Protein AF-0000000076749126 (afdb_homodimer)

Sequence (254 aa):
MSKGLILLTSAVFFFYGLAFAIAPNSMLSHATGGYVTSASMLVDMRATYGGMSVGVALVLLLLSQKTSTHSTGLLAVIFVNGSMATGRIIGLVSDGEANSTMYFYLMLEVGVSLLALYLFKSEKTGGMSKGLILLTSAVFFFYGLAFAIAPNSMLSHATGGYVTSASMLVDMRATYGGMSVGVALVLLLLSQKTSTHSTGLLAVIFVNGSMATGRIIGLVSDGEANSTMYFYLMLEVGVSLLALYLFKSEKTGG

Nearest PDB structures (foldseek):
  2rld-assembly1_B  TM=5.957E-01  e=4.311E-01  Bacteroides thetaiotaomicron VPI-5482
  2rld-assembly1_A  TM=6.143E-01  e=7.250E-01  Bacteroides thetaiotaomicron VPI-5482
  2rld-assembly1_E  TM=5.762E-01  e=6.882E-01  Bacteroides thetaiotaomicron VPI-5482
  8a3k-assembly1_UNK  TM=5.135E-01  e=6.108E+00  synthetic construct
  2rld-assembly1_B  TM=5.957E-01  e=4.311E-01  Bacteroides thetaiotaomicron VPI-5482

Structure (mmCIF, N/CA/C/O backbone):
data_AF-0000000076749126-model_v1
#
loop_
_entity.id
_entity.type
_entity.pdbx_description
1 polymer 'DUF4345 domain-containing protein'
#
loop_
_atom_site.group_PDB
_atom_site.id
_atom_site.type_symbol
_atom_site.label_atom_id
_atom_site.label_alt_id
_atom_site.label_comp_id
_atom_site.label_asym_id
_atom_site.label_entity_id
_atom_site.label_seq_id
_atom_site.pdbx_PDB_ins_code
_atom_site.Cartn_x
_atom_site.Cartn_y
_atom_site.Cartn_z
_atom_site.occupancy
_atom_site.B_iso_or_equiv
_atom_site.auth_seq_id
_atom_site.auth_comp_id
_atom_site.auth_asym_id
_atom_site.auth_atom_id
_atom_site.pdbx_PDB_model_num
ATOM 1 N N . MET A 1 1 ? 14.258 20.234 0.066 1 90.88 1 MET A N 1
ATOM 2 C CA . MET A 1 1 ? 14.727 18.859 -0.065 1 90.88 1 MET A CA 1
ATOM 3 C C . MET A 1 1 ? 13.664 17.859 0.403 1 90.88 1 MET A C 1
ATOM 5 O O . MET A 1 1 ? 13.328 16.922 -0.313 1 90.88 1 MET A O 1
ATOM 9 N N . SER A 1 2 ? 12.984 18.234 1.36 1 94.5 2 SER A N 1
ATOM 10 C CA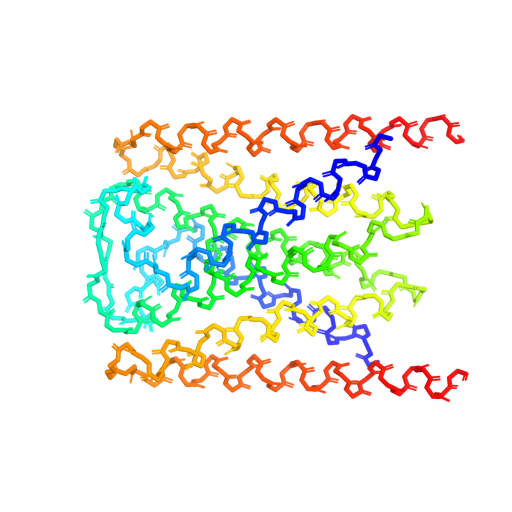 . SER A 1 2 ? 11.977 17.328 1.896 1 94.5 2 SER A CA 1
ATOM 11 C C . SER A 1 2 ? 10.82 17.141 0.916 1 94.5 2 SER A C 1
ATOM 13 O O . SER A 1 2 ? 10.438 16.016 0.605 1 94.5 2 SER A O 1
ATOM 15 N N . LYS A 1 3 ? 10.406 18.234 0.357 1 96.94 3 LYS A N 1
ATOM 16 C CA . LYS A 1 3 ? 9.328 18.156 -0.618 1 96.94 3 LYS A CA 1
ATOM 17 C C . LYS A 1 3 ? 9.734 17.297 -1.815 1 96.94 3 LYS A C 1
ATOM 19 O O . LYS A 1 3 ? 8.938 16.484 -2.307 1 96.94 3 LYS A O 1
ATOM 24 N N . GLY A 1 4 ? 10.906 17.453 -2.254 1 98.06 4 GLY A N 1
ATOM 25 C CA . GLY A 1 4 ? 11.406 16.734 -3.406 1 98.06 4 GLY A CA 1
ATOM 26 C C . GLY A 1 4 ? 11.406 15.227 -3.207 1 98.06 4 GLY A C 1
ATOM 27 O O . GLY A 1 4 ? 11 14.477 -4.094 1 98.06 4 GLY A O 1
ATOM 28 N N . LEU A 1 5 ? 11.828 14.734 -2.031 1 98.56 5 LEU A N 1
ATOM 29 C CA . LEU A 1 5 ? 11.875 13.297 -1.756 1 98.56 5 LEU A CA 1
ATOM 30 C C . LEU A 1 5 ? 10.469 12.719 -1.656 1 98.56 5 LEU A C 1
ATOM 32 O O . LEU A 1 5 ? 10.211 11.617 -2.145 1 98.56 5 LEU A O 1
ATOM 36 N N . ILE A 1 6 ? 9.555 13.453 -1.022 1 98.81 6 ILE A N 1
ATOM 37 C CA . ILE A 1 6 ? 8.18 12.984 -0.877 1 98.81 6 ILE A CA 1
ATOM 38 C C . ILE A 1 6 ? 7.531 12.852 -2.254 1 98.81 6 ILE A C 1
ATOM 40 O O . ILE A 1 6 ? 6.902 11.828 -2.551 1 98.81 6 ILE A O 1
ATOM 44 N N . LEU A 1 7 ? 7.754 13.836 -3.154 1 98.75 7 LEU A N 1
ATOM 45 C CA . LEU A 1 7 ? 7.18 13.828 -4.496 1 98.75 7 LEU A CA 1
ATOM 46 C C . LEU A 1 7 ? 7.793 12.719 -5.34 1 98.75 7 LEU A C 1
ATOM 48 O O . LEU A 1 7 ? 7.098 12.078 -6.133 1 98.75 7 LEU A O 1
ATOM 52 N N . LEU A 1 8 ? 9.07 12.57 -5.188 1 98.75 8 LEU A N 1
ATOM 53 C CA . LEU A 1 8 ? 9.734 11.516 -5.938 1 98.75 8 LEU A CA 1
ATOM 54 C C . LEU A 1 8 ? 9.211 10.141 -5.531 1 98.75 8 LEU A C 1
ATOM 56 O O . LEU A 1 8 ? 8.938 9.297 -6.387 1 98.75 8 LEU A O 1
ATOM 60 N N . THR A 1 9 ? 9.117 9.922 -4.246 1 98.88 9 THR A N 1
ATOM 61 C CA . THR A 1 9 ? 8.578 8.664 -3.75 1 98.88 9 THR A CA 1
ATOM 62 C C . THR A 1 9 ? 7.137 8.469 -4.207 1 98.88 9 THR A C 1
ATOM 64 O O . THR A 1 9 ? 6.742 7.367 -4.59 1 98.88 9 THR A O 1
ATOM 67 N N . SER A 1 10 ? 6.363 9.539 -4.137 1 98.94 10 SER A N 1
ATOM 68 C CA . SER A 1 10 ? 4.996 9.508 -4.645 1 98.94 10 SER A CA 1
ATOM 69 C C . SER A 1 10 ? 4.957 9.086 -6.109 1 98.94 10 SER A C 1
ATOM 71 O O . SER A 1 10 ? 4.148 8.234 -6.492 1 98.94 10 SER A O 1
ATOM 73 N N . ALA A 1 11 ? 5.812 9.617 -6.945 1 98.81 11 ALA A N 1
ATOM 74 C CA . ALA A 1 11 ? 5.855 9.305 -8.375 1 98.81 11 ALA A CA 1
ATOM 75 C C . ALA A 1 11 ? 6.211 7.84 -8.602 1 98.81 11 ALA A C 1
ATOM 77 O O . ALA A 1 11 ? 5.645 7.184 -9.477 1 98.81 11 ALA A O 1
ATOM 78 N N . VAL A 1 12 ? 7.148 7.379 -7.863 1 98.62 12 VAL A N 1
ATOM 79 C CA . VAL A 1 12 ? 7.586 5.992 -7.996 1 98.62 12 VAL A CA 1
ATOM 80 C C . VAL A 1 12 ? 6.426 5.051 -7.68 1 98.62 12 VAL A C 1
ATOM 82 O O . VAL A 1 12 ? 6.137 4.133 -8.453 1 98.62 12 VAL A O 1
ATOM 85 N N . PHE A 1 13 ? 5.715 5.293 -6.594 1 98.81 13 PHE A N 1
ATOM 86 C CA . PHE A 1 13 ? 4.59 4.445 -6.227 1 98.81 13 PHE A CA 1
ATOM 87 C C . PHE A 1 13 ? 3.455 4.586 -7.234 1 98.81 13 PHE A C 1
ATOM 89 O O . PHE A 1 13 ? 2.746 3.619 -7.52 1 98.81 13 PHE A O 1
ATOM 96 N N . PHE A 1 14 ? 3.27 5.801 -7.73 1 98.88 14 PHE A N 1
ATOM 97 C CA . PHE A 1 14 ? 2.197 6.031 -8.695 1 98.88 14 PHE A CA 1
ATOM 98 C C . PHE A 1 14 ? 2.42 5.211 -9.961 1 98.88 14 PHE A C 1
ATOM 100 O O . PHE A 1 14 ? 1.516 4.512 -10.414 1 98.88 14 PHE A O 1
ATOM 107 N N . PHE A 1 15 ? 3.557 5.246 -10.477 1 98.62 15 PHE A N 1
ATOM 108 C CA . PHE A 1 15 ? 3.822 4.566 -11.742 1 98.62 15 PHE A CA 1
ATOM 109 C C . PHE A 1 15 ? 3.928 3.061 -11.531 1 98.62 15 PHE A C 1
ATOM 111 O O . PHE A 1 15 ? 3.51 2.277 -12.391 1 98.62 15 PHE A O 1
ATOM 118 N N . TYR A 1 16 ? 4.555 2.666 -10.422 1 98.19 16 TYR A N 1
ATOM 119 C CA . TYR A 1 16 ? 4.551 1.255 -10.047 1 98.19 16 TYR A CA 1
ATOM 120 C C . TYR A 1 16 ? 3.127 0.719 -9.961 1 98.19 16 TYR A C 1
ATOM 122 O O . TYR A 1 16 ? 2.818 -0.336 -10.523 1 98.19 16 TYR A O 1
ATOM 130 N N . GLY A 1 17 ? 2.279 1.46 -9.242 1 98.75 17 GLY A N 1
ATOM 131 C CA . GLY A 1 17 ? 0.888 1.066 -9.094 1 98.75 17 GLY A CA 1
ATOM 132 C C . GLY A 1 17 ? 0.141 1 -10.414 1 98.75 17 GLY A C 1
ATOM 133 O O . GLY A 1 17 ? -0.613 0.056 -10.656 1 98.75 17 GLY A O 1
ATOM 134 N N . LEU A 1 18 ? 0.356 1.943 -11.203 1 98.56 18 LEU A N 1
ATOM 135 C CA . LEU A 1 18 ? -0.299 1.98 -12.508 1 98.56 18 LEU A CA 1
ATOM 136 C C . LEU A 1 18 ? 0.124 0.79 -13.359 1 98.56 18 LEU A C 1
ATOM 138 O O . LEU A 1 18 ? -0.706 0.184 -14.047 1 98.56 18 LEU A O 1
ATOM 142 N N . ALA A 1 19 ? 1.391 0.484 -13.406 1 98.44 19 ALA A N 1
ATOM 143 C CA . ALA A 1 19 ? 1.906 -0.644 -14.18 1 98.44 19 ALA A CA 1
ATOM 144 C C . ALA A 1 19 ? 1.268 -1.954 -13.727 1 98.44 19 ALA A C 1
ATOM 146 O O . ALA A 1 19 ? 0.849 -2.766 -14.555 1 98.44 19 ALA A O 1
ATOM 147 N N . PHE A 1 20 ? 1.145 -2.104 -12.414 1 98 20 PHE A N 1
ATOM 148 C CA . PHE A 1 20 ? 0.563 -3.334 -11.891 1 98 20 PHE A CA 1
ATOM 149 C C . PHE A 1 20 ? -0.948 -3.348 -12.094 1 98 20 PHE A C 1
ATOM 151 O O . PHE A 1 20 ? -1.548 -4.41 -12.258 1 98 20 PHE A O 1
ATOM 158 N N . ALA A 1 21 ? -1.565 -2.207 -12.07 1 98 21 ALA A N 1
ATOM 159 C CA . ALA A 1 21 ? -3.002 -2.143 -12.32 1 98 21 ALA A CA 1
ATOM 160 C C . ALA A 1 21 ? -3.326 -2.535 -13.766 1 98 21 ALA A C 1
ATOM 162 O O . ALA A 1 21 ? -4.359 -3.158 -14.023 1 98 21 ALA A O 1
ATOM 163 N N . ILE A 1 22 ? -2.475 -2.209 -14.641 1 97.62 22 ILE A N 1
ATOM 164 C CA . ILE A 1 22 ? -2.736 -2.398 -16.062 1 97.62 22 ILE A CA 1
ATOM 165 C C . ILE A 1 22 ? -2.254 -3.779 -16.5 1 97.62 22 ILE A C 1
ATOM 167 O O . ILE A 1 22 ? -2.93 -4.469 -17.266 1 97.62 22 ILE A O 1
ATOM 171 N N . ALA A 1 23 ? -1.063 -4.184 -16 1 98 23 ALA A N 1
ATOM 172 C CA . ALA A 1 23 ? -0.458 -5.426 -16.484 1 98 23 ALA A CA 1
ATOM 173 C C . ALA A 1 23 ? 0.169 -6.207 -15.328 1 98 23 ALA A C 1
ATOM 175 O O . ALA A 1 23 ? 1.379 -6.453 -15.32 1 98 23 ALA A O 1
ATOM 176 N N . PRO A 1 24 ? -0.694 -6.707 -14.477 1 97.75 24 PRO A N 1
ATOM 177 C CA . PRO A 1 24 ? -0.159 -7.348 -13.273 1 97.75 24 PRO A CA 1
ATOM 178 C C . PRO A 1 24 ? 0.65 -8.602 -13.586 1 97.75 24 PRO A C 1
ATOM 180 O O . PRO A 1 24 ? 1.697 -8.836 -12.977 1 97.75 24 PRO A O 1
ATOM 183 N N . ASN A 1 25 ? 0.231 -9.391 -14.539 1 96.88 25 ASN A N 1
ATOM 184 C CA . ASN A 1 25 ? 0.947 -10.617 -14.852 1 96.88 25 ASN A CA 1
ATOM 185 C C . ASN A 1 25 ? 2.33 -10.336 -15.43 1 96.88 25 ASN A C 1
ATOM 187 O O . ASN A 1 25 ? 3.309 -10.984 -15.055 1 96.88 25 ASN A O 1
ATOM 191 N N . SER A 1 26 ? 2.398 -9.438 -16.344 1 97.88 26 SER A N 1
ATOM 192 C CA . SER A 1 26 ? 3.676 -9.062 -16.953 1 97.88 26 SER A CA 1
ATOM 193 C C . SER A 1 26 ? 4.625 -8.484 -15.906 1 97.88 26 SER A C 1
ATOM 195 O O . SER A 1 26 ? 5.816 -8.805 -15.891 1 97.88 26 SER A O 1
ATOM 197 N N . MET A 1 27 ? 4.082 -7.684 -15.039 1 98.19 27 MET A N 1
ATOM 198 C CA . MET A 1 27 ? 4.906 -7.066 -14.008 1 98.19 27 MET A CA 1
ATOM 199 C C . MET A 1 27 ? 5.414 -8.109 -13.016 1 98.19 27 MET A C 1
ATOM 201 O O . MET A 1 27 ? 6.582 -8.086 -12.625 1 98.19 27 MET A O 1
ATOM 205 N N . LEU A 1 28 ? 4.543 -8.961 -12.625 1 97.88 28 LEU A N 1
ATOM 206 C CA . LEU A 1 28 ? 4.926 -10.039 -11.711 1 97.88 28 LEU A CA 1
ATOM 207 C C . LEU A 1 28 ? 6.039 -10.883 -12.312 1 97.88 28 LEU A C 1
ATOM 209 O O . LEU A 1 28 ? 7.039 -11.164 -11.648 1 97.88 28 LEU A O 1
ATOM 213 N N . SER A 1 29 ? 5.836 -11.32 -13.547 1 98.06 29 SER A N 1
ATOM 214 C CA . SER A 1 29 ? 6.797 -12.188 -14.211 1 98.06 29 SER A CA 1
ATOM 215 C C . SER A 1 29 ? 8.148 -11.508 -14.359 1 98.06 29 SER A C 1
ATOM 217 O O . SER A 1 29 ? 9.195 -12.125 -14.141 1 98.06 29 SER A O 1
ATOM 219 N N . HIS A 1 30 ? 8.117 -10.297 -14.719 1 97.38 30 HIS A N 1
ATOM 220 C CA . HIS A 1 30 ? 9.359 -9.555 -14.898 1 97.38 30 HIS A CA 1
ATOM 221 C C . HIS A 1 30 ? 10.094 -9.367 -13.57 1 97.38 30 HIS A C 1
ATOM 223 O O . HIS A 1 30 ? 11.312 -9.531 -13.508 1 97.38 30 HIS A O 1
ATOM 229 N N . ALA A 1 31 ? 9.375 -9.172 -12.523 1 97.06 31 ALA A N 1
ATOM 230 C CA . ALA A 1 31 ? 9.984 -8.828 -11.242 1 97.06 31 ALA A CA 1
ATOM 231 C C . ALA A 1 31 ? 10.406 -10.078 -10.484 1 97.06 31 ALA A C 1
ATOM 233 O O . ALA A 1 31 ? 11.406 -10.062 -9.758 1 97.06 31 ALA A O 1
ATOM 234 N N . THR A 1 32 ? 9.656 -11.172 -10.68 1 97.94 32 THR A N 1
ATOM 235 C CA . THR A 1 32 ? 9.859 -12.258 -9.727 1 97.94 32 THR A CA 1
ATOM 236 C C . THR A 1 32 ? 10.094 -13.578 -10.461 1 97.94 32 THR A C 1
ATOM 238 O O . THR A 1 32 ? 10.453 -14.578 -9.844 1 97.94 32 THR A O 1
ATOM 241 N N . GLY A 1 33 ? 9.867 -13.555 -11.766 1 97.69 33 GLY A N 1
ATOM 242 C CA . GLY A 1 33 ? 9.922 -14.805 -12.516 1 97.69 33 GLY A CA 1
ATOM 243 C C . GLY A 1 33 ? 8.711 -15.688 -12.297 1 97.69 33 GLY A C 1
ATOM 244 O O . GLY A 1 33 ? 8.625 -16.781 -12.867 1 97.69 33 GLY A O 1
ATOM 245 N N . GLY A 1 34 ? 7.781 -15.266 -11.453 1 97.31 34 GLY A N 1
ATOM 246 C CA . GLY A 1 34 ? 6.555 -16.016 -11.211 1 97.31 34 GLY A CA 1
ATOM 247 C C . GLY A 1 34 ? 5.438 -15.648 -12.172 1 97.31 34 GLY A C 1
ATOM 248 O O . GLY A 1 34 ? 5.586 -14.742 -12.992 1 97.31 34 GLY A O 1
ATOM 249 N N . TYR A 1 35 ? 4.344 -16.375 -12.078 1 96.56 35 TYR A N 1
ATOM 250 C CA . TYR A 1 35 ? 3.184 -16.078 -12.914 1 96.56 35 TYR A CA 1
ATOM 251 C C . TYR A 1 35 ? 1.888 -16.281 -12.133 1 96.56 35 TYR A C 1
ATOM 253 O O . TYR A 1 35 ? 1.89 -16.891 -11.062 1 96.56 35 TYR A O 1
ATOM 261 N N . VAL A 1 36 ? 0.84 -15.82 -12.641 1 96.44 36 VAL A N 1
ATOM 262 C CA . VAL A 1 36 ? -0.467 -15.844 -11.992 1 96.44 36 VAL A CA 1
ATOM 263 C C . VAL A 1 36 ? -1.108 -17.219 -12.18 1 96.44 36 VAL A C 1
ATOM 265 O O . VAL A 1 36 ? -1.002 -17.812 -13.25 1 96.44 36 VAL A O 1
ATOM 268 N N . THR A 1 37 ? -1.807 -17.656 -11.141 1 97.56 37 THR A N 1
ATOM 269 C CA . THR A 1 37 ? -2.322 -19.031 -11.195 1 97.56 37 THR A CA 1
ATOM 270 C C . THR A 1 37 ? -3.842 -19.031 -11.039 1 97.56 37 THR A C 1
ATOM 272 O O . THR A 1 37 ? -4.461 -20.109 -10.992 1 97.56 37 THR A O 1
ATOM 275 N N . SER A 1 38 ? -4.516 -17.906 -10.867 1 97.56 38 SER A N 1
ATOM 276 C CA . SER A 1 38 ? -5.973 -17.797 -10.82 1 97.56 38 SER A CA 1
ATOM 277 C C . SER A 1 38 ? -6.445 -16.422 -11.25 1 97.56 38 SER A C 1
ATOM 279 O O . SER A 1 38 ? -5.699 -15.445 -11.148 1 97.56 38 SER A O 1
ATOM 281 N N . ALA A 1 39 ? -7.668 -16.344 -11.742 1 97.75 39 ALA A N 1
ATOM 282 C CA . ALA A 1 39 ? -8.266 -15.07 -12.117 1 97.75 39 ALA A CA 1
ATOM 283 C C . ALA A 1 39 ? -8.375 -14.141 -10.914 1 97.75 39 ALA A C 1
ATOM 285 O O . ALA A 1 39 ? -8.141 -12.938 -11.023 1 97.75 39 ALA A O 1
ATOM 286 N N . SER A 1 40 ? -8.734 -14.711 -9.758 1 98.62 40 SER A N 1
ATOM 287 C CA . SER A 1 40 ? -8.875 -13.922 -8.539 1 98.62 40 SER A CA 1
ATOM 288 C C . SER A 1 40 ? -7.535 -13.352 -8.094 1 98.62 40 SER A C 1
ATOM 290 O O . SER A 1 40 ? -7.484 -12.258 -7.512 1 98.62 40 SER A O 1
ATOM 292 N N . MET A 1 41 ? -6.48 -14.102 -8.344 1 98.12 41 MET A N 1
ATOM 293 C CA . MET A 1 41 ? -5.145 -13.594 -8.039 1 98.12 41 MET A CA 1
ATOM 294 C C . MET A 1 41 ? -4.844 -12.336 -8.852 1 98.12 41 MET A C 1
ATOM 296 O O . MET A 1 41 ? -4.281 -11.375 -8.328 1 98.12 41 MET A O 1
ATOM 300 N N . LEU A 1 42 ? -5.227 -12.336 -10.117 1 98.06 42 LEU A N 1
ATOM 301 C CA . LEU A 1 42 ? -5.035 -11.172 -10.984 1 98.06 42 LEU A CA 1
ATOM 302 C C . LEU A 1 42 ? -5.836 -9.977 -10.477 1 98.06 42 LEU A C 1
ATOM 304 O O . LEU A 1 42 ? -5.316 -8.867 -10.398 1 98.06 42 LEU A O 1
ATOM 308 N N . VAL A 1 43 ? -7.09 -10.203 -10.148 1 98.56 43 VAL A N 1
ATOM 309 C CA . VAL A 1 43 ? -7.973 -9.164 -9.633 1 98.56 43 VAL A CA 1
ATOM 310 C C . VAL A 1 43 ? -7.367 -8.555 -8.367 1 98.56 43 VAL A C 1
ATOM 312 O O . VAL A 1 43 ? -7.305 -7.328 -8.234 1 98.56 43 VAL A O 1
ATOM 315 N N . ASP A 1 44 ? -6.887 -9.422 -7.492 1 98.62 44 ASP A N 1
ATOM 316 C CA . ASP A 1 44 ? -6.352 -8.969 -6.211 1 98.62 44 ASP A CA 1
ATOM 317 C C . ASP A 1 44 ? -5.062 -8.18 -6.406 1 98.62 44 ASP A C 1
ATOM 319 O O . ASP A 1 44 ? -4.805 -7.215 -5.684 1 98.62 44 ASP A O 1
ATOM 323 N N . MET A 1 45 ? -4.211 -8.57 -7.34 1 98.44 45 MET A N 1
ATOM 324 C CA . MET A 1 45 ? -2.955 -7.867 -7.594 1 98.44 45 MET A CA 1
ATOM 325 C C . MET A 1 45 ? -3.215 -6.469 -8.156 1 98.44 45 MET A C 1
ATOM 327 O O . MET A 1 45 ? -2.512 -5.52 -7.809 1 98.44 45 MET A O 1
ATOM 331 N N . ARG A 1 46 ? -4.184 -6.316 -9.023 1 98.69 46 ARG A N 1
ATOM 332 C CA . ARG A 1 46 ? -4.535 -4.996 -9.531 1 98.69 46 ARG A CA 1
ATOM 333 C C . ARG A 1 46 ? -4.961 -4.07 -8.398 1 98.69 46 ARG A C 1
ATOM 335 O O . ARG A 1 46 ? -4.66 -2.873 -8.422 1 98.69 46 ARG A O 1
ATOM 342 N N . ALA A 1 47 ? -5.605 -4.641 -7.445 1 98.75 47 ALA A N 1
ATOM 343 C CA . ALA A 1 47 ? -6.105 -3.857 -6.316 1 98.75 47 ALA A CA 1
ATOM 344 C C . ALA A 1 47 ? -4.98 -3.535 -5.336 1 98.75 47 ALA A C 1
ATOM 346 O O . ALA A 1 47 ? -4.852 -2.396 -4.879 1 98.75 47 ALA A O 1
ATOM 347 N N . THR A 1 48 ? -4.184 -4.496 -5.016 1 98.5 48 THR A N 1
ATOM 348 C CA . THR A 1 48 ? -3.24 -4.348 -3.912 1 98.5 48 THR A CA 1
ATOM 349 C C . THR A 1 48 ? -1.906 -3.797 -4.41 1 98.5 48 THR A C 1
ATOM 351 O O . THR A 1 48 ? -1.459 -2.738 -3.965 1 98.5 48 THR A O 1
ATOM 354 N N . TYR A 1 49 ? -1.261 -4.496 -5.402 1 98.5 49 TYR A N 1
ATOM 355 C CA . TYR A 1 49 ? -0.037 -3.961 -5.984 1 98.5 49 TYR A CA 1
ATOM 356 C C . TYR A 1 49 ? -0.31 -2.648 -6.711 1 98.5 49 TYR A C 1
ATOM 358 O O . TYR A 1 49 ? 0.47 -1.699 -6.605 1 98.5 49 TYR A O 1
ATOM 366 N N . GLY A 1 50 ? -1.386 -2.654 -7.48 1 98.69 50 GLY A N 1
ATOM 367 C CA . GLY A 1 50 ? -1.747 -1.489 -8.273 1 98.69 50 GLY A CA 1
ATOM 368 C C . GLY A 1 50 ? -2.441 -0.41 -7.461 1 98.69 50 GLY A C 1
ATOM 369 O O . GLY A 1 50 ? -1.845 0.625 -7.16 1 98.69 50 GLY A O 1
ATOM 370 N N . GLY A 1 51 ? -3.656 -0.688 -7.078 1 98.75 51 GLY A N 1
ATOM 371 C CA . GLY A 1 51 ? -4.516 0.286 -6.422 1 98.75 51 GLY A CA 1
ATOM 372 C C . GLY A 1 51 ? -3.916 0.84 -5.141 1 98.75 51 GLY A C 1
ATOM 373 O O . GLY A 1 51 ? -3.859 2.057 -4.953 1 98.75 51 GLY A O 1
ATOM 374 N N . MET A 1 52 ? -3.484 0.006 -4.262 1 98.81 52 MET A N 1
ATOM 375 C CA . MET A 1 52 ? -2.947 0.484 -2.992 1 98.81 52 MET A CA 1
ATOM 376 C C . MET A 1 52 ? -1.725 1.367 -3.215 1 98.81 52 MET A C 1
ATOM 378 O O . MET A 1 52 ? -1.548 2.375 -2.529 1 98.81 52 MET A O 1
ATOM 382 N N . SER A 1 53 ? -0.851 0.968 -4.137 1 98.94 53 SER A N 1
ATOM 383 C CA . SER A 1 53 ? 0.318 1.784 -4.449 1 98.94 53 SER A CA 1
ATOM 384 C C . SER A 1 53 ? -0.09 3.16 -4.965 1 98.94 53 SER A C 1
ATOM 386 O O . SER A 1 53 ? 0.514 4.172 -4.598 1 98.94 53 SER A O 1
ATOM 388 N N . VAL A 1 54 ? -1.091 3.189 -5.781 1 98.88 54 VAL A N 1
ATOM 389 C CA . VAL A 1 54 ? -1.604 4.469 -6.262 1 98.88 54 VAL A CA 1
ATOM 390 C C . VAL A 1 54 ? -2.17 5.273 -5.094 1 98.88 54 VAL A C 1
ATOM 392 O O . VAL A 1 54 ? -1.978 6.488 -5.016 1 98.88 54 VAL A O 1
ATOM 395 N N . GLY A 1 55 ? -2.92 4.594 -4.18 1 98.88 55 GLY A N 1
ATOM 396 C CA . GLY A 1 55 ? -3.416 5.254 -2.982 1 98.88 55 GLY A CA 1
ATOM 397 C C . GLY A 1 55 ? -2.314 5.875 -2.143 1 98.88 55 GLY A C 1
ATOM 398 O O . GLY A 1 55 ? -2.428 7.023 -1.711 1 98.88 55 GLY A O 1
ATOM 399 N N . VAL A 1 56 ? -1.253 5.148 -1.926 1 98.94 56 VAL A N 1
ATOM 400 C CA . VAL A 1 56 ? -0.097 5.637 -1.183 1 98.94 56 VAL A CA 1
ATOM 401 C C . VAL A 1 56 ? 0.502 6.848 -1.897 1 98.94 56 VAL A C 1
ATOM 403 O O . VAL A 1 56 ? 0.854 7.844 -1.26 1 98.94 56 VAL A O 1
ATOM 406 N N . ALA A 1 57 ? 0.615 6.746 -3.213 1 98.94 57 ALA A N 1
ATOM 407 C CA . ALA A 1 57 ? 1.145 7.852 -4.012 1 98.94 57 ALA A CA 1
ATOM 408 C C . ALA A 1 57 ? 0.323 9.117 -3.803 1 98.94 57 ALA A C 1
ATOM 410 O O . ALA A 1 57 ? 0.881 10.211 -3.635 1 98.94 57 ALA A O 1
ATOM 411 N N . LEU A 1 58 ? -0.965 9.008 -3.777 1 98.88 58 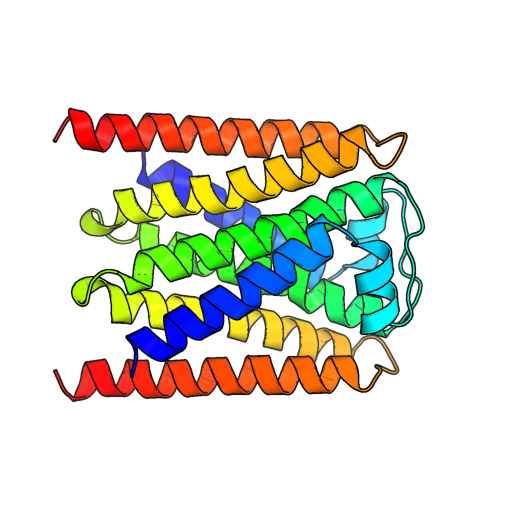LEU A N 1
ATOM 412 C CA . LEU A 1 58 ? -1.851 10.156 -3.623 1 98.88 58 LEU A CA 1
ATOM 413 C C . LEU A 1 58 ? -1.732 10.75 -2.223 1 98.88 58 LEU A C 1
ATOM 415 O O . LEU A 1 58 ? -1.785 11.969 -2.057 1 98.88 58 LEU A O 1
ATOM 419 N N . VAL A 1 59 ? -1.615 9.898 -1.24 1 98.88 59 VAL A N 1
ATOM 420 C CA . VAL A 1 59 ? -1.437 10.375 0.128 1 98.88 59 VAL A CA 1
ATOM 421 C C . VAL A 1 59 ? -0.132 11.164 0.235 1 98.88 59 VAL A C 1
ATOM 423 O O . VAL A 1 59 ? -0.098 12.242 0.832 1 98.88 59 VAL A O 1
ATOM 426 N N . LEU A 1 60 ? 0.942 10.609 -0.362 1 98.88 60 LEU A N 1
ATOM 427 C CA . LEU A 1 60 ? 2.225 11.305 -0.327 1 98.88 60 LEU A CA 1
ATOM 428 C C . LEU A 1 60 ? 2.156 12.617 -1.1 1 98.88 60 LEU A C 1
ATOM 430 O O . LEU A 1 60 ? 2.732 13.625 -0.678 1 98.88 60 LEU A O 1
ATOM 434 N N . LEU A 1 61 ? 1.459 12.578 -2.207 1 98.75 61 LEU A N 1
ATOM 435 C CA . LEU A 1 61 ? 1.263 13.805 -2.963 1 98.75 61 LEU A CA 1
ATOM 436 C C . LEU A 1 61 ? 0.553 14.859 -2.115 1 98.75 61 LEU A C 1
ATOM 438 O O . LEU A 1 61 ? 0.949 16.031 -2.107 1 98.75 61 LEU A O 1
ATOM 442 N N . LEU A 1 62 ? -0.45 14.445 -1.41 1 98.31 62 LEU A N 1
ATOM 443 C CA . LEU A 1 62 ? -1.21 15.336 -0.541 1 98.31 62 LEU A CA 1
ATOM 444 C C . LEU A 1 62 ? -0.318 15.922 0.548 1 98.31 62 LEU A C 1
ATOM 446 O O . LEU A 1 62 ? -0.368 17.125 0.815 1 98.31 62 LEU A O 1
ATOM 450 N N . LEU A 1 63 ? 0.505 15.086 1.125 1 98.31 63 LEU A N 1
ATOM 451 C CA . LEU A 1 63 ? 1.34 15.5 2.248 1 98.31 63 LEU A CA 1
ATOM 452 C C . LEU A 1 63 ? 2.496 16.375 1.775 1 98.31 63 LEU A C 1
ATOM 454 O O . LEU A 1 63 ? 3.137 17.062 2.582 1 98.31 63 LEU A O 1
ATOM 458 N N . SER A 1 64 ? 2.76 16.406 0.499 1 98 64 SER A N 1
ATOM 459 C CA . SER A 1 64 ? 3.861 17.188 -0.048 1 98 64 SER A CA 1
ATOM 460 C C . SER A 1 64 ? 3.428 18.625 -0.343 1 98 64 SER A C 1
ATOM 462 O O . SER A 1 64 ? 4.266 19.484 -0.582 1 98 64 SER A O 1
ATOM 464 N N . GLN A 1 65 ? 2.146 18.938 -0.252 1 97.31 65 GLN A N 1
ATOM 465 C CA . GLN A 1 65 ? 1.61 20.188 -0.785 1 97.31 65 GLN A CA 1
ATOM 466 C C . GLN A 1 65 ? 1.874 21.359 0.166 1 97.31 65 GLN A C 1
ATOM 468 O O . GLN A 1 65 ? 1.971 22.5 -0.264 1 97.31 65 GLN A O 1
ATOM 473 N N . LYS A 1 66 ? 1.921 21.141 1.492 1 96.44 66 LYS A N 1
ATOM 474 C CA . LYS A 1 66 ? 2.135 22.188 2.486 1 96.44 66 LYS A CA 1
ATOM 475 C C . LYS A 1 66 ? 3.404 21.938 3.293 1 96.44 66 LYS A C 1
ATOM 477 O O . LYS A 1 66 ? 3.703 20.797 3.639 1 96.44 66 LYS A O 1
ATOM 482 N N . THR A 1 67 ? 4.035 23.047 3.574 1 94.81 67 THR A N 1
ATOM 483 C CA . THR A 1 67 ? 5.25 22.953 4.375 1 94.81 67 THR A CA 1
ATOM 484 C C . THR A 1 67 ? 4.941 22.375 5.754 1 94.81 67 THR A C 1
ATOM 486 O O . THR A 1 67 ? 5.75 21.641 6.316 1 94.81 67 THR A O 1
ATOM 489 N N . SER A 1 68 ? 3.766 22.672 6.262 1 93.81 68 SER A N 1
ATOM 490 C CA . SER A 1 68 ? 3.377 22.234 7.598 1 93.81 68 SER A CA 1
ATOM 491 C C . SER A 1 68 ? 3.209 20.719 7.66 1 93.81 68 SER A C 1
ATOM 493 O O . SER A 1 68 ? 3.201 20.141 8.742 1 93.81 68 SER A O 1
ATOM 495 N N . THR A 1 69 ? 3.08 20.016 6.504 1 96 69 THR A N 1
ATOM 496 C CA . THR A 1 69 ? 2.842 18.578 6.512 1 96 69 THR A CA 1
ATOM 497 C C . THR A 1 69 ? 4.07 17.828 6.008 1 96 69 THR A C 1
ATOM 499 O O . THR A 1 69 ? 4.039 16.609 5.863 1 96 69 THR A O 1
ATOM 502 N N . HIS A 1 70 ? 5.141 18.484 5.754 1 96.88 70 HIS A N 1
ATOM 503 C CA . HIS A 1 70 ? 6.332 17.844 5.195 1 96.88 70 HIS A CA 1
ATOM 504 C C . HIS A 1 70 ? 6.91 16.812 6.16 1 96.88 70 HIS A C 1
ATOM 506 O O . HIS A 1 70 ? 7.348 15.742 5.742 1 96.88 70 HIS A O 1
ATOM 512 N N . SER A 1 71 ? 6.918 17.188 7.457 1 96.75 71 SER A N 1
ATOM 513 C CA . SER A 1 71 ? 7.438 16.234 8.43 1 96.75 71 SER A CA 1
ATOM 514 C C . SER A 1 71 ? 6.602 14.953 8.469 1 96.75 71 SER A C 1
ATOM 516 O O . SER A 1 71 ? 7.145 13.852 8.539 1 96.75 71 SER A O 1
ATOM 518 N N . THR A 1 72 ? 5.273 15.102 8.375 1 97.56 72 THR A N 1
ATOM 519 C CA . THR A 1 72 ? 4.379 13.953 8.336 1 97.56 72 THR A CA 1
ATOM 520 C C . THR A 1 72 ? 4.598 13.148 7.059 1 97.56 72 THR A C 1
ATOM 522 O O . THR A 1 72 ? 4.535 11.914 7.078 1 97.56 72 THR A O 1
ATOM 525 N N . GLY A 1 73 ? 4.801 13.844 5.941 1 98.5 73 GLY A N 1
ATOM 526 C CA . GLY A 1 73 ? 5.109 13.188 4.684 1 98.5 73 GLY A CA 1
ATOM 527 C C . GLY A 1 73 ? 6.379 12.359 4.738 1 98.5 73 GLY A C 1
ATOM 528 O O . GLY A 1 73 ? 6.418 11.242 4.219 1 98.5 73 GLY A O 1
ATOM 529 N N . LEU A 1 74 ? 7.41 12.906 5.391 1 98.75 74 LEU A N 1
ATOM 530 C CA . LEU A 1 74 ? 8.664 12.172 5.535 1 98.75 74 LEU A CA 1
ATOM 531 C C . LEU A 1 74 ? 8.469 10.93 6.395 1 98.75 74 LEU A C 1
ATOM 533 O O . LEU A 1 74 ? 9.008 9.867 6.09 1 98.75 74 LEU A O 1
ATOM 537 N N . LEU A 1 75 ? 7.688 11.047 7.414 1 98.62 75 LEU A N 1
ATOM 538 C CA . LEU A 1 75 ? 7.383 9.883 8.242 1 98.62 75 LEU A CA 1
ATOM 539 C C . LEU A 1 75 ? 6.625 8.836 7.441 1 98.62 75 LEU A C 1
ATOM 541 O O . LEU A 1 75 ? 6.859 7.633 7.605 1 98.62 75 LEU A O 1
ATOM 545 N N . ALA A 1 76 ? 5.707 9.281 6.625 1 98.88 76 ALA A N 1
ATOM 546 C CA . ALA A 1 76 ? 4.969 8.344 5.777 1 98.88 76 ALA A CA 1
ATOM 547 C C . ALA A 1 76 ? 5.914 7.574 4.859 1 98.88 76 ALA A C 1
ATOM 549 O O . ALA A 1 76 ? 5.773 6.363 4.688 1 98.88 76 ALA A O 1
ATOM 550 N N . VAL A 1 77 ? 6.863 8.281 4.281 1 98.94 77 VAL A N 1
ATOM 551 C CA . VAL A 1 77 ? 7.859 7.652 3.418 1 98.94 77 VAL A CA 1
ATOM 552 C C . VAL A 1 77 ? 8.648 6.613 4.211 1 98.94 77 VAL A C 1
ATOM 554 O O . VAL A 1 77 ? 8.883 5.5 3.729 1 98.94 77 VAL A O 1
ATOM 557 N N . ILE A 1 78 ? 9.062 6.973 5.426 1 98.94 78 ILE A N 1
ATOM 558 C CA . ILE A 1 78 ? 9.82 6.074 6.289 1 98.94 78 ILE A CA 1
ATOM 559 C C . ILE A 1 78 ? 8.977 4.84 6.613 1 98.94 78 ILE A C 1
ATOM 561 O O . ILE A 1 78 ? 9.461 3.709 6.5 1 98.94 78 ILE A O 1
ATOM 565 N N . PHE A 1 79 ? 7.742 5.062 6.957 1 98.88 79 PHE A N 1
ATOM 566 C CA . PHE A 1 79 ? 6.879 3.971 7.391 1 98.88 79 PHE A CA 1
ATOM 567 C C . PHE A 1 79 ? 6.594 3.016 6.238 1 98.88 79 PHE A C 1
ATOM 569 O O . PHE A 1 79 ? 6.688 1.797 6.398 1 98.88 79 PHE A O 1
ATOM 576 N N . VAL A 1 80 ? 6.258 3.514 5.086 1 98.88 80 VAL A N 1
ATOM 577 C CA . VAL A 1 80 ? 5.883 2.66 3.963 1 98.88 80 VAL A CA 1
ATOM 578 C C . VAL A 1 80 ? 7.113 1.917 3.447 1 98.88 80 VAL A C 1
ATOM 580 O O . VAL A 1 80 ? 7.125 0.685 3.389 1 98.88 80 VAL A O 1
ATOM 583 N N . ASN A 1 81 ? 8.18 2.65 3.166 1 98.88 81 ASN A N 1
ATOM 584 C CA . ASN A 1 81 ? 9.375 2.012 2.631 1 98.88 81 ASN A CA 1
ATOM 585 C C . ASN A 1 81 ? 10.047 1.122 3.672 1 98.88 81 ASN A C 1
ATOM 587 O O . ASN A 1 81 ? 10.539 0.038 3.346 1 98.88 81 ASN A O 1
ATOM 591 N N . GLY A 1 82 ? 10.117 1.601 4.863 1 98.81 82 GLY A N 1
ATOM 592 C CA . GLY A 1 82 ? 10.742 0.813 5.914 1 98.81 82 GLY A CA 1
ATOM 593 C C . GLY A 1 82 ? 10.031 -0.5 6.176 1 98.81 82 GLY A C 1
ATOM 594 O O . GLY A 1 82 ? 10.672 -1.53 6.391 1 98.81 82 GLY A O 1
ATOM 595 N N . SER A 1 83 ? 8.727 -0.455 6.223 1 98.88 83 SER A N 1
ATOM 596 C CA . SER A 1 83 ? 7.957 -1.673 6.445 1 98.88 83 SER A CA 1
ATOM 597 C C . SER A 1 83 ? 8.086 -2.631 5.266 1 98.88 83 SER A C 1
ATOM 599 O O . SER A 1 83 ? 8.141 -3.848 5.449 1 98.88 83 SER A O 1
ATOM 601 N N . MET A 1 84 ? 8.031 -2.125 4.074 1 98.88 84 MET A N 1
ATOM 602 C CA . MET A 1 84 ? 8.258 -2.977 2.91 1 98.88 84 MET A CA 1
ATOM 603 C C . MET A 1 84 ? 9.633 -3.635 2.975 1 98.88 84 MET A C 1
ATOM 605 O O . MET A 1 84 ? 9.766 -4.828 2.693 1 98.88 84 MET A O 1
ATOM 609 N N . ALA A 1 85 ? 10.68 -2.818 3.305 1 98.88 85 ALA A N 1
ATOM 610 C CA . ALA A 1 85 ? 12.031 -3.355 3.434 1 98.88 85 ALA A CA 1
ATOM 611 C C . ALA A 1 85 ? 12.086 -4.48 4.465 1 98.88 85 ALA A C 1
ATOM 613 O O . ALA A 1 85 ? 12.742 -5.496 4.25 1 98.88 85 ALA A O 1
ATOM 614 N N . THR A 1 86 ? 11.422 -4.277 5.543 1 98.81 86 THR A N 1
ATOM 615 C CA . THR A 1 86 ? 11.383 -5.297 6.586 1 98.81 86 THR A CA 1
ATOM 616 C C . THR A 1 86 ? 10.75 -6.582 6.062 1 98.81 86 THR A C 1
ATOM 618 O O . THR A 1 86 ? 11.266 -7.676 6.297 1 98.81 86 THR A O 1
ATOM 621 N N . GLY A 1 87 ? 9.617 -6.48 5.414 1 98.56 87 GLY A N 1
ATOM 622 C CA . GLY A 1 87 ? 9.008 -7.645 4.793 1 98.56 87 GLY A CA 1
ATOM 623 C C . GLY A 1 87 ? 9.914 -8.344 3.797 1 98.56 87 GLY A C 1
ATOM 624 O O . GLY A 1 87 ? 9.992 -9.57 3.777 1 98.56 87 GLY A O 1
ATOM 625 N N . ARG A 1 88 ? 10.594 -7.527 3 1 98.81 88 ARG A N 1
ATOM 626 C CA . ARG A 1 88 ? 11.492 -8.086 1.995 1 98.81 88 ARG A CA 1
ATOM 627 C C . ARG A 1 88 ? 12.664 -8.805 2.65 1 98.81 88 ARG A C 1
ATOM 629 O O . ARG A 1 88 ? 13.117 -9.844 2.164 1 98.81 88 ARG A O 1
ATOM 636 N N . ILE A 1 89 ? 13.188 -8.25 3.693 1 98.69 89 ILE A N 1
ATOM 637 C CA . ILE A 1 89 ? 14.281 -8.883 4.414 1 98.69 89 ILE A CA 1
ATOM 638 C C . ILE A 1 89 ? 13.82 -10.227 4.977 1 98.69 89 ILE A C 1
ATOM 640 O O . ILE A 1 89 ? 14.531 -11.234 4.867 1 98.69 89 ILE A O 1
ATOM 644 N N . ILE A 1 90 ? 12.633 -10.234 5.559 1 98.31 90 ILE A N 1
ATOM 645 C CA . ILE A 1 90 ? 12.07 -11.477 6.074 1 98.31 90 ILE A CA 1
ATOM 646 C C . ILE A 1 90 ? 11.969 -12.5 4.949 1 98.31 90 ILE A C 1
ATOM 648 O O . ILE A 1 90 ? 12.336 -13.664 5.121 1 98.31 90 ILE A O 1
ATOM 652 N N . GLY A 1 91 ? 11.469 -12.07 3.811 1 98.44 91 GLY A N 1
ATOM 653 C CA . GLY A 1 91 ? 11.352 -12.961 2.666 1 98.44 91 GLY A CA 1
ATOM 654 C C . GLY A 1 91 ? 12.688 -13.461 2.16 1 98.44 91 GLY A C 1
ATOM 655 O O . GLY A 1 91 ? 12.844 -14.641 1.846 1 98.44 91 GLY A O 1
ATOM 656 N N . LEU A 1 92 ? 13.703 -12.594 2.08 1 98.12 92 LEU A N 1
ATOM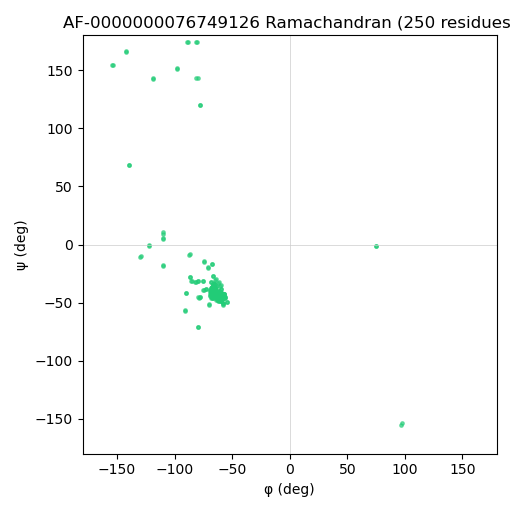 657 C CA . LEU A 1 92 ? 15.023 -12.938 1.557 1 98.12 92 LEU A CA 1
ATOM 658 C C . LEU A 1 92 ? 15.703 -13.969 2.445 1 98.12 92 LEU A C 1
ATOM 660 O O . LEU A 1 92 ? 16.469 -14.805 1.96 1 98.12 92 LEU A O 1
ATOM 664 N N . VAL A 1 93 ? 15.398 -13.914 3.656 1 97.31 93 VAL A N 1
ATOM 665 C CA . VAL A 1 93 ? 16.031 -14.812 4.613 1 97.31 93 VAL A CA 1
ATOM 666 C C . VAL A 1 93 ? 15.266 -16.141 4.676 1 97.31 93 VAL A C 1
ATOM 668 O O . VAL A 1 93 ? 15.859 -17.203 4.879 1 97.31 93 VAL A O 1
ATOM 671 N N . SER A 1 94 ? 13.984 -16.109 4.387 1 96.81 94 SER A N 1
ATOM 672 C CA . SER A 1 94 ? 13.156 -17.266 4.73 1 96.81 94 SER A CA 1
ATOM 673 C C . SER A 1 94 ? 12.711 -18.016 3.48 1 96.81 94 SER A C 1
ATOM 675 O O . SER A 1 94 ? 12.312 -19.188 3.559 1 96.81 94 SER A O 1
ATOM 677 N N . ASP A 1 95 ? 12.75 -17.406 2.266 1 96.31 95 ASP A N 1
ATOM 678 C CA . ASP A 1 95 ? 11.938 -17.938 1.178 1 96.31 95 ASP A CA 1
ATOM 679 C C . ASP A 1 95 ? 12.812 -18.578 0.104 1 96.31 95 ASP A C 1
ATOM 681 O O . ASP A 1 95 ? 12.328 -18.953 -0.967 1 96.31 95 ASP A O 1
ATOM 685 N N . GLY A 1 96 ? 14.016 -18.75 0.369 1 92.5 96 GLY A N 1
ATOM 686 C CA . GLY A 1 96 ? 14.875 -19.391 -0.606 1 92.5 96 GLY A CA 1
ATOM 687 C C . GLY A 1 96 ? 15.648 -18.406 -1.464 1 92.5 96 GLY A C 1
ATOM 688 O O . GLY A 1 96 ? 15.859 -17.266 -1.066 1 92.5 96 GLY A O 1
ATOM 689 N N . GLU A 1 97 ? 16.016 -18.922 -2.699 1 95.25 97 GLU A N 1
ATOM 690 C CA . GLU A 1 97 ? 16.859 -18.094 -3.555 1 95.25 97 GLU A CA 1
ATOM 691 C C . GLU A 1 97 ? 16.047 -17 -4.238 1 95.25 97 GLU A C 1
ATOM 693 O O . GLU A 1 97 ? 15.109 -17.281 -4.996 1 95.25 97 GLU A O 1
ATOM 698 N N . ALA A 1 98 ? 16.406 -15.836 -3.98 1 96.69 98 ALA A N 1
ATOM 699 C CA . ALA A 1 98 ? 15.766 -14.672 -4.586 1 96.69 98 ALA A CA 1
ATOM 700 C C . ALA A 1 98 ? 16.562 -14.164 -5.781 1 96.69 98 ALA A C 1
ATOM 702 O O . ALA A 1 98 ? 17.781 -14.32 -5.824 1 96.69 98 ALA A O 1
ATOM 703 N N . ASN A 1 99 ? 15.797 -13.539 -6.711 1 97.44 99 ASN A N 1
ATOM 704 C CA . ASN A 1 99 ? 16.484 -12.969 -7.859 1 97.44 99 ASN A CA 1
ATOM 705 C C . ASN A 1 99 ? 17.094 -11.609 -7.535 1 97.44 99 ASN A C 1
ATOM 707 O O . ASN A 1 99 ? 16.906 -11.086 -6.434 1 97.44 99 ASN A O 1
ATOM 711 N N . SER A 1 100 ? 17.844 -11.047 -8.461 1 97.75 100 SER A N 1
ATOM 712 C CA . SER A 1 100 ? 18.562 -9.805 -8.227 1 97.75 100 SER A CA 1
ATOM 713 C C . SER A 1 100 ? 17.609 -8.633 -8.039 1 97.75 100 SER A C 1
ATOM 715 O O . SER A 1 100 ? 17.922 -7.676 -7.336 1 97.75 100 SER A O 1
ATOM 717 N N . THR A 1 101 ? 16.469 -8.727 -8.609 1 98.19 101 THR A N 1
ATOM 718 C CA . THR A 1 101 ? 15.469 -7.656 -8.531 1 98.19 101 THR A CA 1
ATOM 719 C C . THR A 1 101 ? 15.023 -7.438 -7.09 1 98.19 101 THR A C 1
ATOM 721 O O . THR A 1 101 ? 14.812 -6.297 -6.668 1 98.19 101 THR A O 1
ATOM 724 N N . MET A 1 102 ? 14.922 -8.445 -6.301 1 98.62 102 MET A N 1
ATOM 725 C CA . MET A 1 102 ? 14.508 -8.344 -4.902 1 98.62 102 MET A CA 1
ATOM 726 C C . MET A 1 102 ? 15.539 -7.578 -4.082 1 98.62 102 MET A C 1
ATOM 728 O O . MET A 1 102 ? 15.18 -6.789 -3.209 1 98.62 102 MET A O 1
ATOM 732 N N . TYR A 1 103 ? 16.797 -7.77 -4.395 1 98.31 103 TYR A N 1
ATOM 733 C CA . TYR A 1 103 ? 17.859 -7.062 -3.693 1 98.31 103 TYR A CA 1
ATOM 734 C C . TYR A 1 103 ? 17.891 -5.598 -4.102 1 98.31 103 TYR A C 1
ATOM 736 O O . TYR A 1 103 ? 18.188 -4.723 -3.277 1 98.31 103 TYR A O 1
ATOM 744 N N . PHE A 1 104 ? 17.656 -5.418 -5.348 1 98.38 104 PHE A N 1
ATOM 745 C CA . PHE A 1 104 ? 17.625 -4.051 -5.848 1 98.3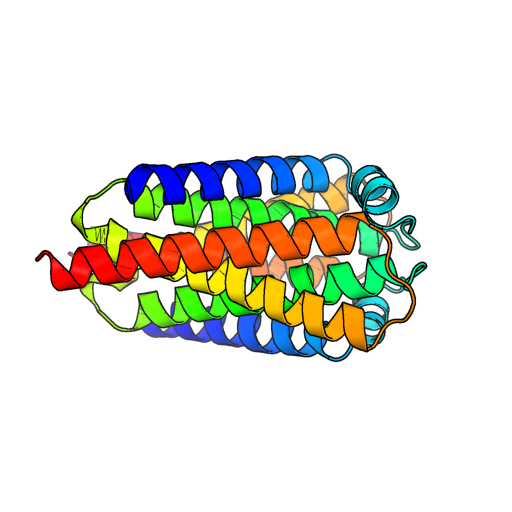8 104 PHE A CA 1
ATOM 746 C C . PHE A 1 104 ? 16.516 -3.254 -5.176 1 98.38 104 PHE A C 1
ATOM 748 O O . PHE A 1 104 ? 16.734 -2.127 -4.727 1 98.38 104 PHE A O 1
ATOM 755 N N . TYR A 1 105 ? 15.273 -3.891 -5.133 1 98.31 105 TYR A N 1
ATOM 756 C CA . TYR A 1 105 ? 14.148 -3.24 -4.469 1 98.31 105 TYR A CA 1
ATOM 757 C C . TYR A 1 105 ? 14.461 -2.975 -3 1 98.31 105 TYR A C 1
ATOM 759 O O . TYR A 1 105 ? 14.125 -1.917 -2.467 1 98.31 105 TYR A O 1
ATOM 767 N N . LEU A 1 106 ? 15.125 -3.887 -2.369 1 98.75 106 LEU A N 1
ATOM 768 C CA . LEU A 1 106 ? 15.484 -3.709 -0.968 1 98.75 106 LEU A CA 1
ATOM 769 C C . LEU A 1 106 ? 16.422 -2.514 -0.795 1 98.75 106 LEU A C 1
ATOM 771 O O . LEU A 1 106 ? 16.234 -1.711 0.124 1 98.75 106 LEU A O 1
ATOM 775 N N . MET A 1 107 ? 17.406 -2.395 -1.622 1 98.62 107 MET A N 1
ATOM 776 C CA . MET A 1 107 ? 18.344 -1.28 -1.558 1 98.62 107 MET A CA 1
ATOM 777 C C . MET A 1 107 ? 17.625 0.053 -1.708 1 98.62 107 MET A C 1
ATOM 779 O O . MET A 1 107 ? 17.906 1.005 -0.98 1 98.62 107 MET A O 1
ATOM 783 N N . LEU A 1 108 ? 16.703 0.104 -2.641 1 98.44 108 LEU A N 1
ATOM 784 C CA . LEU A 1 108 ? 15.945 1.326 -2.859 1 98.44 108 LEU A CA 1
ATOM 785 C C . LEU A 1 108 ? 15.078 1.648 -1.647 1 98.44 108 LEU A C 1
ATOM 787 O O . LEU A 1 108 ? 15.008 2.801 -1.214 1 98.44 108 LEU A O 1
ATOM 791 N N . GLU A 1 109 ? 14.406 0.652 -1.132 1 98.69 109 GLU A N 1
ATOM 792 C CA . GLU A 1 109 ? 13.523 0.827 0.019 1 98.69 109 GLU A CA 1
ATOM 793 C C . GLU A 1 109 ? 14.297 1.325 1.235 1 98.69 109 GLU A C 1
ATOM 795 O O . GLU A 1 109 ? 13.883 2.283 1.893 1 98.69 109 GLU A O 1
ATOM 800 N N . VAL A 1 110 ? 15.406 0.692 1.5 1 98.75 110 VAL A N 1
ATOM 801 C CA . VAL A 1 110 ? 16.234 1.078 2.635 1 98.75 110 VAL A CA 1
ATOM 802 C C . VAL A 1 110 ? 16.844 2.459 2.389 1 98.75 110 VAL A C 1
ATOM 804 O O . VAL A 1 110 ? 16.828 3.32 3.271 1 98.75 110 VAL A O 1
ATOM 807 N N . GLY A 1 111 ? 17.359 2.67 1.204 1 98.75 111 GLY A N 1
ATOM 808 C CA . GLY A 1 111 ? 17.969 3.945 0.861 1 98.75 111 GLY A CA 1
ATOM 809 C C . GLY A 1 111 ? 17 5.113 0.987 1 98.75 111 GLY A C 1
ATOM 810 O O . GLY A 1 111 ? 17.344 6.141 1.585 1 98.75 111 GLY A O 1
ATOM 811 N N . VAL A 1 112 ? 15.844 4.961 0.43 1 98.75 112 VAL A N 1
ATOM 812 C CA . VAL A 1 112 ? 14.844 6.023 0.47 1 98.75 112 VAL A CA 1
ATOM 813 C C . VAL A 1 112 ? 14.398 6.262 1.911 1 98.75 112 VAL A C 1
ATOM 815 O O . VAL A 1 112 ? 14.227 7.406 2.332 1 98.75 112 VAL A O 1
ATOM 818 N N . SER A 1 113 ? 14.188 5.176 2.646 1 98.75 113 SER A N 1
ATOM 819 C CA . SER A 1 113 ? 13.781 5.297 4.043 1 98.75 113 SER A CA 1
ATOM 820 C C . SER A 1 113 ? 14.844 6.02 4.867 1 98.75 113 SER A C 1
ATOM 822 O O . SER A 1 113 ? 14.523 6.871 5.699 1 98.75 113 SER A O 1
ATOM 824 N N . LEU A 1 114 ? 16.078 5.723 4.676 1 98.62 114 LEU A N 1
ATOM 825 C CA . LEU A 1 114 ? 17.172 6.359 5.414 1 98.62 114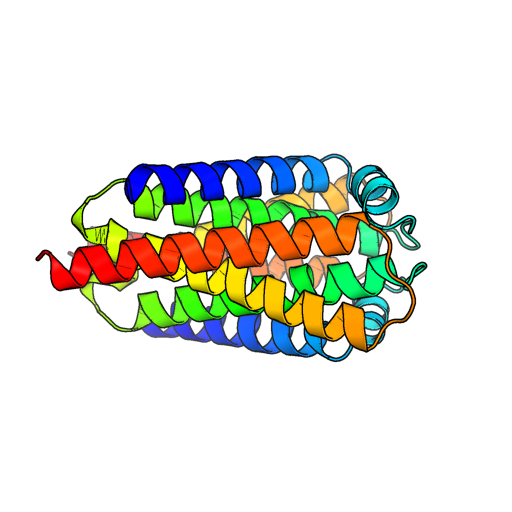 LEU A CA 1
ATOM 826 C C . LEU A 1 114 ? 17.297 7.828 5.027 1 98.62 114 LEU A C 1
ATOM 828 O O . LEU A 1 114 ? 17.578 8.68 5.879 1 98.62 114 LEU A O 1
ATOM 832 N N . LEU A 1 115 ? 17.203 8.086 3.752 1 98.56 115 LEU A N 1
ATOM 833 C CA . LEU A 1 115 ? 17.234 9.469 3.305 1 98.56 115 LEU A CA 1
ATOM 834 C C . LEU A 1 115 ? 16.109 10.273 3.926 1 98.56 115 LEU A C 1
ATOM 836 O O . LEU A 1 115 ? 16.297 11.414 4.352 1 98.56 115 LEU A O 1
ATOM 840 N N . ALA A 1 116 ? 14.93 9.688 3.975 1 98.75 116 ALA A N 1
ATOM 841 C CA . ALA A 1 116 ? 13.789 10.344 4.598 1 98.75 116 ALA A CA 1
ATOM 842 C C . ALA A 1 116 ? 14.039 10.586 6.086 1 98.75 116 ALA A C 1
ATOM 844 O O . ALA A 1 116 ? 13.664 11.625 6.625 1 98.75 116 ALA A O 1
ATOM 845 N N . LEU A 1 117 ? 14.625 9.609 6.707 1 98.5 117 LEU A N 1
ATOM 846 C CA . LEU A 1 117 ? 14.953 9.742 8.125 1 98.5 117 LEU A CA 1
ATOM 847 C C . LEU A 1 117 ? 15.93 10.891 8.352 1 98.5 117 LEU A C 1
ATOM 849 O O . LEU A 1 117 ? 15.773 11.664 9.289 1 98.5 117 LEU A O 1
ATOM 853 N N . TYR A 1 118 ? 16.906 10.969 7.516 1 98 118 TYR A N 1
ATOM 854 C CA . TYR A 1 118 ? 17.891 12.039 7.598 1 98 118 TYR A CA 1
ATOM 855 C C . TYR A 1 118 ? 17.219 13.398 7.453 1 98 118 TYR A C 1
ATOM 857 O O . TYR A 1 118 ? 17.484 14.312 8.242 1 98 118 TYR A O 1
ATOM 865 N N . LEU A 1 119 ? 16.391 13.555 6.477 1 97.5 119 LEU A N 1
ATOM 866 C CA . LEU A 1 119 ? 15.703 14.82 6.227 1 97.5 119 LEU A CA 1
ATOM 867 C C . LEU A 1 119 ? 14.734 15.148 7.359 1 97.5 119 LEU A C 1
ATOM 869 O O . LEU A 1 119 ? 14.578 16.312 7.73 1 97.5 119 LEU A O 1
ATOM 873 N N . PHE A 1 120 ? 14.086 14.164 7.875 1 97.12 120 PHE A N 1
ATOM 874 C CA . PHE A 1 120 ? 13.148 14.344 8.977 1 97.12 120 PHE A CA 1
ATOM 875 C C . PHE A 1 120 ? 13.859 14.891 10.211 1 97.12 120 PHE A C 1
ATOM 877 O O . PHE A 1 120 ? 13.367 15.82 10.852 1 97.12 120 PHE A O 1
ATOM 884 N N . LYS A 1 121 ? 15.016 14.297 10.492 1 96.06 121 LYS A N 1
ATOM 885 C CA . LYS A 1 121 ? 15.789 14.727 11.648 1 96.06 121 LYS A CA 1
ATOM 886 C C . LYS A 1 121 ? 16.328 16.141 11.453 1 96.06 121 LYS A C 1
ATOM 888 O O . LYS A 1 121 ? 16.391 16.922 12.398 1 96.06 121 LYS A O 1
ATOM 893 N N . SER A 1 122 ? 16.688 16.422 10.266 1 92.38 122 SER A N 1
ATOM 894 C CA . SER A 1 122 ? 17.203 17.75 9.969 1 92.38 122 SER A CA 1
ATOM 895 C C . SER A 1 122 ? 16.141 18.828 10.117 1 92.38 122 SER A C 1
ATOM 897 O O . SER A 1 122 ? 16.438 19.969 10.484 1 92.38 122 SER A O 1
ATOM 899 N N . GLU A 1 123 ? 14.93 18.453 9.781 1 86.75 123 GLU A N 1
ATOM 900 C CA . GLU A 1 123 ? 13.82 19.391 9.93 1 86.75 123 GLU A CA 1
ATOM 901 C C . GLU A 1 123 ? 13.523 19.672 11.398 1 86.75 123 GLU A C 1
ATOM 903 O O . GLU A 1 123 ? 13.086 20.766 11.758 1 86.75 123 GLU A O 1
ATOM 908 N N . LYS A 1 124 ? 13.742 18.703 12.188 1 84.44 124 LYS A N 1
ATOM 909 C CA . LYS A 1 124 ? 13.438 18.859 13.602 1 84.44 124 LYS A CA 1
ATOM 910 C C . LYS A 1 124 ? 14.562 19.578 14.336 1 84.44 124 LYS A C 1
ATOM 912 O O . LYS A 1 124 ? 14.32 20.281 15.32 1 84.44 124 LYS A O 1
ATOM 917 N N . THR A 1 125 ? 15.75 19.344 13.859 1 74.19 125 THR A N 1
ATOM 918 C CA . THR A 1 125 ? 16.875 20.031 14.5 1 74.19 125 THR A CA 1
ATOM 919 C C . THR A 1 125 ? 16.969 21.469 14.023 1 74.19 125 THR A C 1
ATOM 921 O O . THR A 1 125 ? 17.375 22.359 14.781 1 74.19 125 THR A O 1
ATOM 924 N N . GLY A 1 126 ? 16.859 21.625 12.742 1 60.62 126 GLY A N 1
ATOM 925 C CA . GLY A 1 126 ? 17.016 22.984 12.258 1 60.62 126 GLY A CA 1
ATOM 926 C C . GLY A 1 126 ? 15.859 23.891 12.625 1 60.62 126 GLY A C 1
ATOM 927 O O . GLY A 1 126 ? 15.922 25.109 12.406 1 60.62 126 GLY A O 1
ATOM 928 N N . GLY A 1 127 ? 14.633 23.406 12.961 1 46.09 127 GLY A N 1
ATOM 929 C CA . GLY A 1 127 ? 13.625 24.328 13.461 1 46.09 127 GLY A CA 1
ATOM 930 C C . GLY A 1 127 ? 13.805 24.672 14.922 1 46.09 127 GLY A C 1
ATOM 931 O O . GLY A 1 127 ? 14.5 23.969 15.656 1 46.09 127 GLY A O 1
ATOM 932 N N . MET B 1 1 ? -16.078 10.375 15.516 1 90.81 1 MET B N 1
ATOM 933 C CA . MET B 1 1 ? -16.406 9.422 14.461 1 90.81 1 MET B CA 1
ATOM 934 C C . MET B 1 1 ? -15.273 9.328 13.445 1 90.81 1 MET B C 1
ATOM 936 O O . MET B 1 1 ? -14.797 8.227 13.133 1 90.81 1 MET B O 1
ATOM 940 N N . SER B 1 2 ? -14.695 10.367 13.203 1 94.44 2 SER B N 1
ATOM 941 C CA . SER B 1 2 ? -13.625 10.375 12.211 1 94.44 2 SER B CA 1
ATOM 942 C C . SER B 1 2 ? -12.398 9.609 12.719 1 94.44 2 SER B C 1
ATOM 944 O O . SER B 1 2 ? -11.875 8.742 12.023 1 94.44 2 SER B O 1
ATOM 946 N N . LYS B 1 3 ? -12.062 9.859 13.953 1 96.94 3 LYS B N 1
ATOM 947 C CA . LYS B 1 3 ? -10.922 9.148 14.523 1 96.94 3 LYS B CA 1
ATOM 948 C C . LYS B 1 3 ? -11.172 7.641 14.531 1 96.94 3 LYS B C 1
ATOM 950 O O . LYS B 1 3 ? -10.273 6.859 14.219 1 96.94 3 LYS B O 1
ATOM 955 N N . GLY B 1 4 ? -12.328 7.254 14.867 1 98.06 4 GLY B N 1
ATOM 956 C CA . GLY B 1 4 ?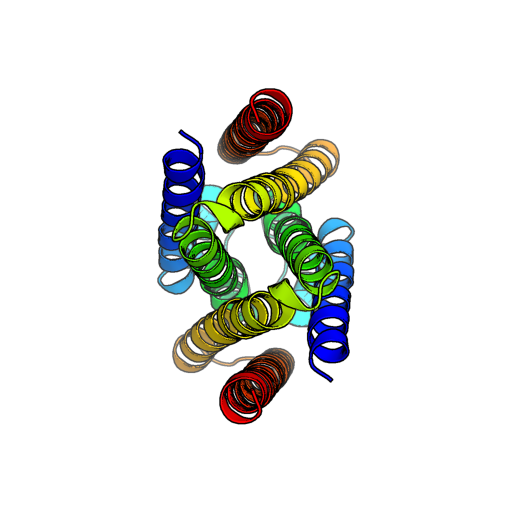 -12.68 5.848 14.945 1 98.06 4 GLY B CA 1
ATOM 957 C C . GLY B 1 4 ? -12.539 5.125 13.617 1 98.06 4 GLY B C 1
ATOM 958 O O . GLY B 1 4 ? -12 4.016 13.57 1 98.06 4 GLY B O 1
ATOM 959 N N . LEU B 1 5 ? -12.969 5.719 12.5 1 98.5 5 LEU B N 1
ATOM 960 C CA . LEU B 1 5 ? -12.875 5.094 11.188 1 98.5 5 LEU B CA 1
ATOM 961 C C . LEU B 1 5 ? -11.422 4.98 10.734 1 98.5 5 LEU B C 1
ATOM 963 O O . LEU B 1 5 ? -11.023 3.967 10.156 1 98.5 5 LEU B O 1
ATOM 967 N N . ILE B 1 6 ? -10.633 6.023 10.992 1 98.81 6 ILE B N 1
ATOM 968 C CA . ILE B 1 6 ? -9.227 6.012 10.609 1 98.81 6 ILE B CA 1
ATOM 969 C C . ILE B 1 6 ? -8.492 4.898 11.352 1 98.81 6 ILE B C 1
ATOM 971 O O . ILE B 1 6 ? -7.738 4.129 10.75 1 98.81 6 ILE B O 1
ATOM 975 N N . LEU B 1 7 ? -8.773 4.738 12.672 1 98.69 7 LEU B N 1
ATOM 976 C CA . LEU B 1 7 ? -8.125 3.719 13.5 1 98.69 7 LEU B CA 1
ATOM 977 C C . LEU B 1 7 ? -8.57 2.322 13.078 1 98.69 7 LEU B C 1
ATOM 979 O O . LEU B 1 7 ? -7.766 1.388 13.07 1 98.69 7 LEU B O 1
ATOM 983 N N . LEU B 1 8 ? -9.82 2.232 12.805 1 98.75 8 LEU B N 1
ATOM 984 C CA . LEU B 1 8 ? -10.328 0.934 12.367 1 98.75 8 LEU B CA 1
ATOM 985 C C . LEU B 1 8 ? -9.68 0.511 11.055 1 98.75 8 LEU B C 1
ATOM 987 O O . LEU B 1 8 ? -9.273 -0.644 10.898 1 98.75 8 LEU B O 1
ATOM 991 N N . THR B 1 9 ? -9.633 1.419 10.109 1 98.88 9 THR B N 1
ATOM 992 C CA . THR B 1 9 ? -8.992 1.133 8.828 1 98.88 9 THR B CA 1
ATOM 993 C C . THR B 1 9 ? -7.512 0.812 9.031 1 98.88 9 THR B C 1
ATOM 995 O O . THR B 1 9 ? -6.98 -0.102 8.398 1 98.88 9 THR B O 1
ATOM 998 N N . SER B 1 10 ? -6.867 1.58 9.891 1 98.94 10 SER B N 1
ATOM 999 C CA . SER B 1 10 ? -5.477 1.304 10.242 1 98.94 10 SER B CA 1
ATOM 1000 C C . SER B 1 10 ? -5.316 -0.117 10.773 1 98.94 10 SER B C 1
ATOM 1002 O O . SER B 1 10 ? -4.402 -0.837 10.367 1 98.94 10 SER B O 1
ATOM 1004 N N . ALA B 1 11 ? -6.184 -0.562 11.656 1 98.81 11 ALA B N 1
ATOM 1005 C CA . ALA B 1 11 ? -6.117 -1.894 12.25 1 98.81 11 ALA B CA 1
ATOM 1006 C C . ALA B 1 11 ? -6.301 -2.979 11.195 1 98.81 11 ALA B C 1
ATOM 1008 O O . ALA B 1 11 ? -5.621 -4.004 11.227 1 98.81 11 ALA B O 1
ATOM 1009 N N . VAL B 1 12 ? -7.219 -2.762 10.336 1 98.62 12 VAL B N 1
ATOM 1010 C CA . VAL B 1 12 ? -7.492 -3.732 9.281 1 98.62 12 VAL B CA 1
ATOM 1011 C C . VAL B 1 12 ? -6.254 -3.91 8.406 1 98.62 12 VAL B C 1
ATOM 1013 O O . VAL B 1 12 ? -5.828 -5.035 8.148 1 98.62 12 VAL B O 1
ATOM 1016 N N . PHE B 1 13 ? -5.637 -2.818 7.988 1 98.81 13 PHE B N 1
ATOM 1017 C CA . PHE B 1 13 ? -4.441 -2.902 7.152 1 98.81 13 PHE B CA 1
ATOM 1018 C C . PHE B 1 13 ? -3.279 -3.506 7.93 1 98.81 13 PHE B C 1
ATOM 1020 O O . PHE B 1 13 ? -2.455 -4.227 7.363 1 98.81 13 PHE B O 1
ATOM 1027 N N . PHE B 1 14 ? -3.201 -3.168 9.211 1 98.88 14 PHE B N 1
ATOM 1028 C CA . PHE B 1 14 ? -2.111 -3.688 10.023 1 98.88 14 PHE B CA 1
ATOM 1029 C C . PHE B 1 14 ? -2.176 -5.207 10.109 1 98.88 14 PHE B C 1
ATOM 1031 O O . PHE B 1 14 ? -1.178 -5.891 9.875 1 98.88 14 PHE B O 1
ATOM 1038 N N . PHE B 1 15 ? -3.275 -5.734 10.391 1 98.62 15 PHE B N 1
ATOM 1039 C CA . PHE B 1 15 ? -3.4 -7.176 10.578 1 98.62 15 PHE B CA 1
ATOM 1040 C C . PHE B 1 15 ? -3.35 -7.902 9.242 1 98.62 15 PHE B C 1
ATOM 1042 O O . PHE B 1 15 ? -2.799 -9 9.148 1 98.62 15 PHE B O 1
ATOM 1049 N N . TYR B 1 16 ? -3.992 -7.309 8.242 1 98.19 16 TYR B N 1
ATOM 1050 C CA . TYR B 1 16 ? -3.855 -7.84 6.887 1 98.19 16 TYR B CA 1
ATOM 1051 C C . TYR B 1 16 ? -2.391 -7.934 6.48 1 98.19 16 TYR B C 1
ATOM 1053 O O . TYR B 1 16 ? -1.942 -8.969 5.984 1 98.19 16 TYR B O 1
ATOM 1061 N N . GLY B 1 17 ? -1.667 -6.832 6.688 1 98.75 17 GLY B N 1
ATOM 1062 C CA . GLY B 1 17 ? -0.251 -6.793 6.359 1 98.75 17 GLY B CA 1
ATOM 1063 C C . GLY B 1 17 ? 0.568 -7.809 7.133 1 98.75 17 GLY B C 1
ATOM 1064 O O . GLY B 1 17 ? 1.431 -8.484 6.562 1 98.75 17 GLY B O 1
ATOM 1065 N N . LEU B 1 18 ? 0.294 -7.918 8.352 1 98.56 18 LEU B N 1
ATOM 1066 C CA . LEU B 1 18 ? 1.011 -8.867 9.195 1 98.56 18 LEU B CA 1
ATOM 1067 C C . LEU B 1 18 ? 0.764 -10.305 8.727 1 98.56 18 LEU B C 1
ATOM 1069 O O . LEU B 1 18 ? 1.688 -11.117 8.695 1 98.56 18 LEU B O 1
ATOM 1073 N N . ALA B 1 19 ? -0.461 -10.641 8.438 1 98.44 19 ALA B N 1
ATOM 1074 C CA . ALA B 1 19 ? -0.811 -11.984 7.965 1 98.44 19 ALA B CA 1
ATOM 1075 C C . ALA B 1 19 ? -0.059 -12.32 6.68 1 98.44 19 ALA B C 1
ATOM 1077 O O . ALA B 1 19 ? 0.491 -13.422 6.551 1 98.44 19 ALA B O 1
ATOM 1078 N N . PHE B 1 20 ? 0.019 -11.352 5.789 1 98.06 20 PHE B N 1
ATOM 1079 C CA . PHE B 1 20 ? 0.702 -11.586 4.523 1 98.06 20 PHE B CA 1
ATOM 1080 C C . PHE B 1 20 ? 2.213 -11.594 4.715 1 98.06 20 PHE B C 1
ATOM 1082 O O . PHE B 1 20 ? 2.934 -12.289 3.994 1 98.06 20 PHE B O 1
ATOM 1089 N N . ALA B 1 21 ? 2.695 -10.836 5.648 1 98 21 ALA B N 1
ATOM 1090 C CA . ALA B 1 21 ? 4.129 -10.852 5.93 1 98 21 ALA B CA 1
ATOM 1091 C C . ALA B 1 21 ? 4.566 -12.203 6.488 1 98 21 ALA B C 1
ATOM 1093 O O . ALA B 1 21 ? 5.672 -12.672 6.199 1 98 21 ALA B O 1
ATOM 1094 N N . ILE B 1 22 ? 3.727 -12.805 7.223 1 97.62 22 ILE B N 1
ATOM 1095 C CA . ILE B 1 22 ? 4.078 -14.031 7.934 1 97.62 22 ILE B CA 1
ATOM 1096 C C . ILE B 1 22 ? 3.775 -15.242 7.055 1 97.62 22 ILE B C 1
ATOM 1098 O O . ILE B 1 22 ? 4.562 -16.188 7 1 97.62 22 ILE B O 1
ATOM 1102 N N . ALA B 1 23 ? 2.621 -15.203 6.367 1 98 23 ALA B N 1
ATOM 1103 C CA . ALA B 1 23 ? 2.182 -16.391 5.625 1 98 23 ALA B CA 1
ATOM 1104 C C . ALA B 1 23 ? 1.584 -15.992 4.277 1 98 23 ALA B C 1
ATOM 1106 O O . ALA B 1 23 ? 0.41 -16.266 4.008 1 98 23 ALA B O 1
ATOM 1107 N N . PRO B 1 24 ? 2.449 -15.508 3.414 1 97.81 24 PRO B N 1
ATOM 1108 C CA . PRO B 1 24 ? 1.925 -14.977 2.152 1 97.81 24 PRO B CA 1
ATOM 1109 C C . PRO B 1 24 ? 1.272 -16.047 1.287 1 97.81 24 PRO B C 1
ATOM 1111 O O . PRO B 1 24 ? 0.225 -15.812 0.681 1 97.81 24 PRO B O 1
ATOM 1114 N N . ASN B 1 25 ? 1.818 -17.234 1.26 1 96.94 25 ASN B N 1
ATOM 1115 C CA . ASN B 1 25 ? 1.257 -18.281 0.417 1 96.94 25 ASN B CA 1
ATOM 1116 C C . ASN B 1 25 ? -0.116 -18.734 0.916 1 96.94 25 ASN B C 1
ATOM 1118 O O . ASN B 1 25 ? -1.038 -18.922 0.12 1 96.94 25 ASN B O 1
ATOM 1122 N N . SER B 1 26 ? -0.221 -18.953 2.182 1 97.94 26 SER B N 1
ATOM 1123 C CA . SER B 1 26 ? -1.499 -19.344 2.768 1 97.94 26 SER B CA 1
ATOM 1124 C C . SER B 1 26 ? -2.559 -18.281 2.557 1 97.94 26 SER B C 1
ATOM 1126 O O . SER B 1 26 ? -3.705 -18.578 2.221 1 97.94 26 SER B O 1
ATOM 1128 N N . MET B 1 27 ? -2.158 -17.062 2.709 1 98.25 27 MET B N 1
ATOM 1129 C CA . MET B 1 27 ? -3.098 -15.953 2.543 1 98.25 27 MET B CA 1
ATOM 1130 C C . MET B 1 27 ? -3.543 -15.828 1.09 1 98.25 27 MET B C 1
ATOM 1132 O O . MET B 1 27 ? -4.727 -15.625 0.813 1 98.25 27 MET B O 1
ATOM 1136 N N . LEU B 1 28 ? -2.611 -15.914 0.22 1 97.88 28 LEU B N 1
ATOM 1137 C CA . LEU B 1 28 ? -2.924 -15.859 -1.204 1 97.88 28 LEU B CA 1
ATOM 1138 C C . LEU B 1 28 ? -3.906 -16.969 -1.586 1 97.88 28 LEU B C 1
ATOM 1140 O O . LEU B 1 28 ? -4.906 -16.703 -2.26 1 97.88 28 LEU B O 1
ATOM 1144 N N . SER B 1 29 ? -3.59 -18.188 -1.185 1 98.06 29 SER B N 1
ATOM 1145 C CA . SER B 1 29 ? -4.418 -19.344 -1.539 1 98.06 29 SER B CA 1
ATOM 1146 C C . SER B 1 29 ? -5.828 -19.203 -0.977 1 98.06 29 SER B C 1
ATOM 1148 O O . SER B 1 29 ? -6.805 -19.5 -1.664 1 98.06 29 SER B O 1
ATOM 1150 N N . HIS B 1 30 ? -5.898 -18.766 0.203 1 97.44 30 HIS B N 1
ATOM 1151 C CA . HIS B 1 30 ? -7.199 -18.609 0.841 1 97.44 30 HIS B CA 1
ATOM 1152 C C . HIS B 1 30 ? -8.016 -17.516 0.157 1 97.44 30 HIS B C 1
ATOM 1154 O O . HIS B 1 30 ? -9.219 -17.672 -0.073 1 97.44 30 HIS B O 1
ATOM 1160 N N . ALA B 1 31 ? -7.379 -16.484 -0.261 1 97.12 31 ALA B N 1
ATOM 1161 C CA . ALA B 1 31 ? -8.086 -15.32 -0.778 1 97.12 31 ALA B CA 1
ATOM 1162 C C . ALA B 1 31 ? -8.414 -15.492 -2.258 1 97.12 31 ALA B C 1
ATOM 1164 O O . ALA B 1 31 ? -9.445 -15 -2.732 1 97.12 31 ALA B O 1
ATOM 1165 N N . THR B 1 32 ? -7.559 -16.219 -2.984 1 97.94 32 THR B N 1
ATOM 1166 C CA . THR B 1 32 ? -7.691 -16.125 -4.434 1 97.94 32 THR B CA 1
ATOM 1167 C C . THR B 1 32 ? -7.75 -17.516 -5.066 1 97.94 32 THR B C 1
ATOM 1169 O O . THR B 1 32 ? -8.031 -17.641 -6.258 1 97.94 32 THR B O 1
ATOM 1172 N N . GLY B 1 33 ? -7.457 -18.516 -4.27 1 97.75 33 GLY B N 1
ATOM 1173 C CA . GLY B 1 33 ? -7.336 -19.844 -4.828 1 97.75 33 GLY B CA 1
ATOM 1174 C C . GLY B 1 33 ? -6.051 -20.062 -5.602 1 97.75 33 GLY B C 1
ATOM 1175 O O . GLY B 1 33 ? -5.812 -21.156 -6.129 1 97.75 33 GLY B O 1
ATOM 1176 N N . GLY B 1 34 ? -5.207 -19.047 -5.711 1 97.38 34 GLY B N 1
ATOM 1177 C CA . GLY B 1 34 ? -3.922 -19.156 -6.387 1 97.38 34 GLY B CA 1
ATOM 1178 C C . GLY B 1 34 ? -2.799 -19.594 -5.465 1 97.38 34 GLY B C 1
ATOM 1179 O O . GLY B 1 34 ? -3.002 -19.734 -4.258 1 97.38 34 GLY B O 1
ATOM 1180 N N . TYR B 1 35 ? -1.643 -19.828 -6.035 1 96.69 35 TYR B N 1
ATOM 1181 C CA . TYR B 1 35 ? -0.477 -20.188 -5.242 1 96.69 35 TYR B CA 1
ATOM 1182 C C . TYR B 1 35 ? 0.79 -19.562 -5.801 1 96.69 35 TYR B C 1
A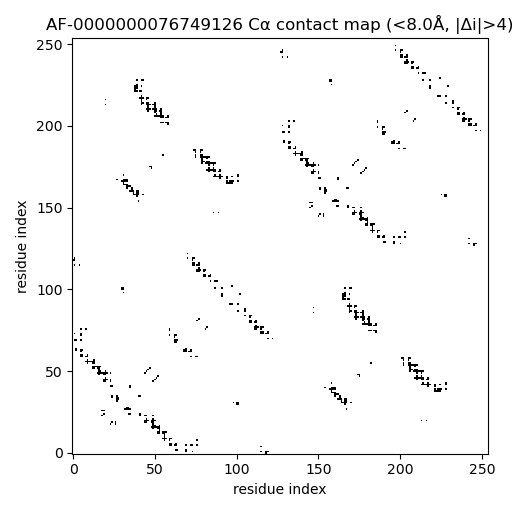TOM 1184 O O . TYR B 1 35 ? 0.796 -19.062 -6.926 1 96.69 35 TYR B O 1
ATOM 1192 N N . VAL B 1 36 ? 1.813 -19.562 -5.062 1 96.44 36 VAL B N 1
ATOM 1193 C CA . VAL B 1 36 ? 3.08 -18.922 -5.398 1 96.44 36 VAL B CA 1
ATOM 1194 C C . VAL B 1 36 ? 3.873 -19.812 -6.352 1 96.44 36 VAL B C 1
ATOM 1196 O O . VAL B 1 36 ? 3.889 -21.047 -6.203 1 96.44 36 VAL B O 1
ATOM 1199 N N . THR B 1 37 ? 4.559 -19.188 -7.289 1 97.56 37 THR B N 1
ATOM 1200 C CA . THR B 1 37 ? 5.223 -19.969 -8.32 1 97.56 37 THR B CA 1
ATOM 1201 C C . THR B 1 37 ? 6.723 -19.688 -8.336 1 97.56 37 THR B C 1
ATOM 1203 O O . THR B 1 37 ? 7.449 -20.203 -9.188 1 97.56 37 THR B O 1
ATOM 1206 N N . SER B 1 38 ? 7.262 -18.797 -7.488 1 97.5 38 SER B N 1
ATOM 1207 C CA . SER B 1 38 ? 8.695 -18.547 -7.355 1 97.5 38 SER B CA 1
ATOM 1208 C C . SER B 1 38 ? 9.031 -18.016 -5.965 1 97.5 38 SER B C 1
ATOM 1210 O O . SER B 1 38 ? 8.18 -17.453 -5.285 1 97.5 38 SER B O 1
ATOM 1212 N N . ALA B 1 39 ? 10.266 -18.25 -5.543 1 97.69 39 ALA B N 1
ATOM 1213 C CA . ALA B 1 39 ? 10.734 -17.719 -4.262 1 97.69 39 ALA B CA 1
ATOM 1214 C C . ALA B 1 39 ? 10.68 -16.203 -4.234 1 97.69 39 ALA B C 1
ATOM 1216 O O . ALA B 1 39 ? 10.32 -15.602 -3.215 1 97.69 39 ALA B O 1
ATOM 1217 N N . SER B 1 40 ? 11.039 -15.57 -5.355 1 98.62 40 SER B N 1
ATOM 1218 C CA . SER B 1 40 ? 11.031 -14.117 -5.453 1 98.62 40 SER B CA 1
ATOM 1219 C C . SER B 1 40 ? 9.617 -13.562 -5.332 1 98.62 40 SER B C 1
ATOM 1221 O O . SER B 1 40 ? 9.414 -12.469 -4.809 1 98.62 40 SER B O 1
ATOM 1223 N N . MET B 1 41 ? 8.664 -14.328 -5.848 1 98.06 41 MET B N 1
ATOM 1224 C CA . MET B 1 41 ? 7.262 -13.93 -5.695 1 98.06 41 MET B CA 1
ATOM 1225 C C . MET B 1 41 ? 6.871 -13.875 -4.223 1 98.06 41 MET B C 1
ATOM 1227 O O . MET B 1 41 ? 6.176 -12.953 -3.795 1 98.06 41 MET B O 1
ATOM 1231 N N . LEU B 1 42 ? 7.32 -14.836 -3.443 1 98 42 LEU B N 1
ATOM 1232 C CA . LEU B 1 42 ? 7.051 -14.875 -2.01 1 98 42 LEU B CA 1
ATOM 1233 C C . LEU B 1 42 ? 7.691 -13.68 -1.309 1 98 42 LEU B C 1
ATOM 1235 O O . LEU B 1 42 ? 7.051 -13.016 -0.487 1 98 42 LEU B O 1
ATOM 1239 N N . VAL B 1 43 ? 8.938 -13.414 -1.603 1 98.5 43 VAL B N 1
ATOM 1240 C CA . VAL B 1 43 ? 9.68 -12.289 -1.028 1 98.5 43 VAL B CA 1
ATOM 1241 C C . VAL B 1 43 ? 8.945 -10.984 -1.323 1 98.5 43 VAL B C 1
ATOM 1243 O O . VAL B 1 43 ? 8.734 -10.164 -0.425 1 98.5 43 VAL B O 1
ATOM 1246 N N . ASP B 1 44 ? 8.516 -10.844 -2.576 1 98.62 44 ASP B N 1
ATOM 1247 C CA . ASP B 1 44 ? 7.871 -9.609 -3.008 1 98.62 44 ASP B CA 1
ATOM 1248 C C . ASP B 1 44 ? 6.512 -9.438 -2.33 1 98.62 44 ASP B C 1
ATOM 1250 O O . ASP B 1 44 ? 6.117 -8.32 -1.999 1 98.62 44 ASP B O 1
ATOM 1254 N N . MET B 1 45 ? 5.758 -10.523 -2.127 1 98.44 45 MET B N 1
ATOM 1255 C CA . MET B 1 45 ? 4.449 -10.445 -1.481 1 98.44 45 MET B CA 1
ATOM 1256 C C . MET B 1 45 ? 4.586 -10.047 -0.016 1 98.44 45 MET B C 1
ATOM 1258 O O . MET B 1 45 ? 3.77 -9.289 0.504 1 98.44 45 MET B O 1
ATOM 1262 N N . ARG B 1 46 ? 5.582 -10.539 0.674 1 98.69 46 ARG B N 1
ATOM 1263 C CA . ARG B 1 46 ? 5.816 -10.133 2.057 1 98.69 46 ARG B CA 1
ATOM 1264 C C . ARG B 1 46 ? 6.078 -8.633 2.148 1 98.69 46 ARG B C 1
ATOM 1266 O O . ARG B 1 46 ? 5.652 -7.984 3.105 1 98.69 46 ARG B O 1
ATOM 1273 N N . ALA B 1 47 ? 6.73 -8.133 1.16 1 98.69 47 ALA B N 1
ATOM 1274 C CA . ALA B 1 47 ? 7.078 -6.715 1.142 1 98.69 47 ALA B CA 1
ATOM 1275 C C . ALA B 1 47 ? 5.875 -5.859 0.755 1 98.69 47 ALA B C 1
ATOM 1277 O O . ALA B 1 47 ? 5.602 -4.84 1.391 1 98.69 47 ALA B O 1
ATOM 1278 N N . THR B 1 48 ? 5.168 -6.254 -0.24 1 98.5 48 THR B N 1
ATOM 1279 C CA . THR B 1 48 ? 4.152 -5.387 -0.829 1 98.5 48 THR B CA 1
ATOM 1280 C C . THR B 1 48 ? 2.799 -5.609 -0.164 1 98.5 48 THR B C 1
ATOM 1282 O O . THR B 1 48 ? 2.217 -4.68 0.397 1 98.5 48 THR B O 1
ATOM 1285 N N . TYR B 1 49 ? 2.289 -6.887 -0.18 1 98.5 49 TYR B N 1
ATOM 1286 C CA . TYR B 1 49 ? 1.049 -7.176 0.535 1 98.5 49 TYR B CA 1
ATOM 1287 C C . TYR B 1 49 ? 1.22 -6.949 2.033 1 98.5 49 TYR B C 1
ATOM 1289 O O . TYR B 1 49 ? 0.335 -6.395 2.688 1 98.5 49 TYR B O 1
ATOM 1297 N N . GLY B 1 50 ? 2.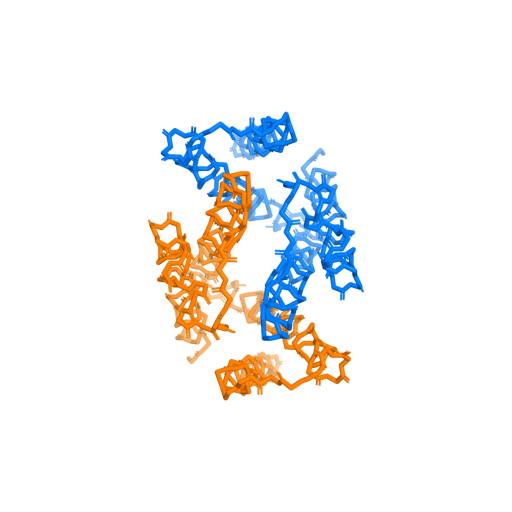332 -7.453 2.535 1 98.62 50 GLY B N 1
ATOM 1298 C CA . GLY B 1 50 ? 2.609 -7.359 3.959 1 98.62 50 GLY B CA 1
ATOM 1299 C C . GLY B 1 50 ? 3.135 -6 4.379 1 98.62 50 GLY B C 1
ATOM 1300 O O . GLY B 1 50 ? 2.414 -5.215 5 1 98.62 50 GLY B O 1
ATOM 1301 N N . GLY B 1 51 ? 4.348 -5.719 3.99 1 98.75 51 GLY B N 1
ATOM 1302 C CA . GLY B 1 51 ? 5.059 -4.527 4.422 1 98.75 51 GLY B CA 1
ATOM 1303 C C . GLY B 1 51 ? 4.332 -3.24 4.074 1 98.75 51 GLY B C 1
ATOM 1304 O O . GLY B 1 51 ? 4.125 -2.385 4.938 1 98.75 51 GLY B O 1
ATOM 1305 N N . MET B 1 52 ? 3.951 -3.072 2.859 1 98.81 52 MET B N 1
ATOM 1306 C CA . MET B 1 52 ? 3.297 -1.83 2.455 1 98.81 52 MET B CA 1
ATOM 1307 C C . MET B 1 52 ? 1.998 -1.624 3.229 1 98.81 52 MET B C 1
ATOM 1309 O O . MET B 1 52 ? 1.675 -0.5 3.617 1 98.81 52 MET B O 1
ATOM 1313 N N . SER B 1 53 ? 1.223 -2.693 3.41 1 98.94 53 SER B N 1
ATOM 1314 C CA . SER B 1 53 ? -0.009 -2.592 4.184 1 98.94 53 SER B CA 1
ATOM 1315 C C . SER B 1 53 ? 0.273 -2.148 5.617 1 98.94 53 SER B C 1
ATOM 1317 O O . SER B 1 53 ? -0.456 -1.324 6.172 1 98.94 53 SER B O 1
ATOM 1319 N N . VAL B 1 54 ? 1.307 -2.68 6.184 1 98.88 54 VAL B N 1
ATOM 1320 C CA . VAL B 1 54 ? 1.701 -2.256 7.523 1 98.88 54 VAL B CA 1
ATOM 1321 C C . VAL B 1 54 ? 2.111 -0.786 7.5 1 98.88 54 VAL B C 1
ATOM 1323 O O . VAL B 1 54 ? 1.784 -0.029 8.422 1 98.88 54 VAL B O 1
ATOM 1326 N N . GLY B 1 55 ? 2.877 -0.367 6.453 1 98.88 55 GLY B N 1
ATOM 1327 C CA . GLY B 1 55 ? 3.232 1.035 6.297 1 98.88 55 GLY B CA 1
ATOM 1328 C C . GLY B 1 55 ? 2.025 1.952 6.234 1 98.88 55 GLY B C 1
ATOM 1329 O O . GLY B 1 55 ? 1.987 2.984 6.906 1 98.88 55 GLY B O 1
ATOM 1330 N N . VAL B 1 56 ? 1.035 1.584 5.469 1 98.94 56 VAL B N 1
ATOM 1331 C CA . VAL B 1 56 ? -0.206 2.342 5.359 1 98.94 56 VAL B CA 1
ATOM 1332 C C . VAL B 1 56 ? -0.89 2.416 6.723 1 98.94 56 VAL B C 1
ATOM 1334 O O . VAL B 1 56 ? -1.38 3.475 7.121 1 98.94 56 VAL B O 1
ATOM 1337 N N . ALA B 1 57 ? -0.918 1.288 7.418 1 98.94 57 ALA B N 1
ATOM 1338 C CA . ALA B 1 57 ? -1.518 1.24 8.75 1 98.94 57 ALA B CA 1
ATOM 1339 C C . ALA B 1 57 ? -0.85 2.24 9.688 1 98.94 57 ALA B C 1
ATOM 1341 O O . ALA B 1 57 ? -1.529 2.957 10.43 1 98.94 57 ALA B O 1
ATOM 1342 N N . LEU B 1 58 ? 0.439 2.334 9.648 1 98.88 58 LEU B N 1
ATOM 1343 C CA . LEU B 1 58 ? 1.187 3.227 10.523 1 98.88 58 LEU B CA 1
ATOM 1344 C C . LEU B 1 58 ? 0.931 4.688 10.156 1 98.88 58 LEU B C 1
ATOM 1346 O O . LEU B 1 58 ? 0.848 5.543 11.039 1 98.88 58 LEU B O 1
ATOM 1350 N N . VAL B 1 59 ? 0.853 4.961 8.891 1 98.88 59 VAL B N 1
ATOM 1351 C CA . VAL B 1 59 ? 0.552 6.32 8.445 1 98.88 59 VAL B CA 1
ATOM 1352 C C . VAL B 1 59 ? -0.835 6.727 8.938 1 98.88 59 VAL B C 1
ATOM 1354 O O . VAL B 1 59 ? -1.019 7.84 9.445 1 98.88 59 VAL B O 1
ATOM 1357 N N . LEU B 1 60 ? -1.811 5.812 8.797 1 98.88 60 LEU B N 1
ATOM 1358 C CA . LEU B 1 60 ? -3.16 6.109 9.258 1 98.88 60 LEU B CA 1
ATOM 1359 C C . LEU B 1 60 ? -3.193 6.273 10.773 1 98.88 60 LEU B C 1
ATOM 1361 O O . LEU B 1 60 ? -3.896 7.141 11.297 1 98.88 60 LEU B O 1
ATOM 1365 N N . LEU B 1 61 ? -2.441 5.434 11.438 1 98.75 61 LEU B N 1
ATOM 1366 C CA . LEU B 1 61 ? -2.34 5.574 12.891 1 98.75 61 LEU B CA 1
ATOM 1367 C C . LEU B 1 61 ? -1.792 6.949 13.266 1 98.75 61 LEU B C 1
ATOM 1369 O O . LEU B 1 61 ? -2.311 7.602 14.172 1 98.75 61 LEU B O 1
ATOM 1373 N N . LEU B 1 62 ? -0.782 7.379 12.57 1 98.31 62 LEU B N 1
ATOM 1374 C CA . LEU B 1 62 ? -0.169 8.68 12.805 1 98.31 62 LEU B CA 1
ATOM 1375 C C . LEU B 1 62 ? -1.176 9.805 12.578 1 98.31 62 LEU B C 1
ATOM 1377 O O . LEU B 1 62 ? -1.268 10.734 13.383 1 98.31 62 LEU B O 1
ATOM 1381 N N . LEU B 1 63 ? -1.934 9.68 11.523 1 98.31 63 LEU B N 1
ATOM 1382 C CA . LEU B 1 63 ? -2.867 10.734 11.141 1 98.31 63 LEU B CA 1
ATOM 1383 C C . LEU B 1 63 ? -4.082 10.75 12.062 1 98.31 63 LEU B C 1
ATOM 1385 O O . LEU B 1 63 ? -4.836 11.727 12.086 1 98.31 63 LEU B O 1
ATOM 1389 N N . SER B 1 64 ? -4.285 9.711 12.828 1 98 64 SER B N 1
ATOM 1390 C CA . SER B 1 64 ? -5.434 9.617 13.719 1 98 64 SER B CA 1
ATOM 1391 C C . SER B 1 64 ? -5.141 10.273 15.07 1 98 64 SER B C 1
ATOM 1393 O O . SER B 1 64 ? -6.051 10.492 15.867 1 98 64 SER B O 1
ATOM 1395 N N . GLN B 1 65 ? -3.914 10.672 15.344 1 97.31 65 GLN B N 1
ATOM 1396 C CA . GLN B 1 65 ? -3.486 11.039 16.688 1 97.31 65 GLN B CA 1
ATOM 1397 C C . GLN B 1 65 ? -3.926 12.453 17.047 1 97.31 65 GLN B C 1
ATOM 1399 O O . GLN B 1 65 ? -4.117 12.781 18.219 1 97.31 65 GLN B O 1
ATOM 1404 N N . LYS B 1 66 ? -4.023 13.391 16.078 1 96.31 66 LYS B N 1
ATOM 1405 C CA . LYS B 1 66 ? -4.402 14.781 16.312 1 96.31 66 LYS B CA 1
ATOM 1406 C C . LYS B 1 66 ? -5.68 15.133 15.555 1 96.31 66 LYS B C 1
ATOM 1408 O O . LYS B 1 66 ? -5.871 14.711 14.414 1 96.31 66 LYS B O 1
ATOM 1413 N N . THR B 1 67 ? -6.434 15.945 16.266 1 94.81 67 THR B N 1
ATOM 1414 C CA . THR B 1 67 ? -7.672 16.391 15.641 1 94.81 67 THR B CA 1
ATOM 1415 C C . THR B 1 67 ? -7.383 17.188 14.367 1 94.81 67 THR B C 1
ATOM 1417 O O . THR B 1 67 ? -8.133 17.109 13.398 1 94.81 67 THR B O 1
ATOM 1420 N N . SER B 1 68 ? -6.27 17.906 14.359 1 93.88 68 SER B N 1
ATOM 1421 C CA . SER B 1 68 ? -5.91 18.766 13.234 1 93.88 68 SER B CA 1
ATOM 1422 C C . SER B 1 68 ? -5.582 17.938 12 1 93.88 68 SER B C 1
ATOM 1424 O O . SER B 1 68 ? -5.57 18.453 10.883 1 93.88 68 SER B O 1
ATOM 1426 N N . THR B 1 69 ? -5.32 16.609 12.125 1 95.94 69 THR B N 1
ATOM 1427 C CA . THR B 1 69 ? -4.926 15.797 10.984 1 95.94 69 THR B CA 1
ATOM 1428 C C . THR B 1 69 ? -6.035 14.82 10.609 1 95.94 69 THR B C 1
ATOM 1430 O O . THR B 1 69 ? -5.855 13.977 9.727 1 95.94 69 THR B O 1
ATOM 1433 N N . HIS B 1 70 ? -7.156 14.883 11.227 1 96.81 70 HIS B N 1
ATOM 1434 C CA . HIS B 1 70 ? -8.242 13.938 10.984 1 96.81 70 HIS B CA 1
ATOM 1435 C C . HIS B 1 70 ? -8.75 14.047 9.555 1 96.81 70 HIS B C 1
ATOM 1437 O O . HIS B 1 70 ? -9.039 13.031 8.914 1 96.81 70 HIS B O 1
ATOM 1443 N N . SER B 1 71 ? -8.867 15.289 9.07 1 96.75 71 SER B N 1
ATOM 1444 C CA . SER B 1 71 ? -9.336 15.453 7.695 1 96.75 71 SER B CA 1
ATOM 1445 C C . SER B 1 71 ? -8.367 14.82 6.703 1 96.75 71 SER B C 1
ATOM 1447 O O . SER B 1 71 ? -8.789 14.18 5.742 1 96.75 71 SER B O 1
ATOM 1449 N N . THR B 1 72 ? -7.059 14.984 6.945 1 97.56 72 THR B N 1
ATOM 1450 C CA . THR B 1 72 ? -6.043 14.367 6.102 1 97.56 72 THR B CA 1
ATOM 1451 C C . THR B 1 72 ? -6.102 12.844 6.199 1 97.56 72 THR B C 1
ATOM 1453 O O . THR B 1 72 ? -5.906 12.148 5.203 1 97.56 72 THR B O 1
ATOM 1456 N N . GLY B 1 73 ? -6.324 12.344 7.422 1 98.5 73 GLY B N 1
ATOM 1457 C CA . GLY B 1 73 ? -6.488 10.914 7.625 1 98.5 73 GLY B CA 1
ATOM 1458 C C . GLY B 1 73 ? -7.664 10.328 6.863 1 98.5 73 GLY B C 1
ATOM 1459 O O . GLY B 1 73 ? -7.555 9.25 6.273 1 98.5 73 GLY B O 1
ATOM 1460 N N . LEU B 1 74 ? -8.781 11.07 6.855 1 98.75 74 LEU B N 1
ATOM 1461 C CA . LEU B 1 74 ? -9.945 10.617 6.113 1 98.75 74 LEU B CA 1
ATOM 1462 C C . LEU B 1 74 ? -9.664 10.602 4.613 1 98.75 74 LEU B C 1
ATOM 1464 O O . LEU B 1 74 ? -10.078 9.672 3.914 1 98.75 74 LEU B O 1
ATOM 1468 N N . LEU B 1 75 ? -8.961 11.57 4.148 1 98.62 75 LEU B N 1
ATOM 1469 C CA . LEU B 1 75 ? -8.578 11.578 2.74 1 98.62 75 LEU B CA 1
ATOM 1470 C C . LEU B 1 75 ? -7.668 10.398 2.416 1 98.62 75 LEU B C 1
ATOM 1472 O O . LEU B 1 75 ? -7.781 9.797 1.345 1 98.62 75 LEU B O 1
ATOM 1476 N N . ALA B 1 76 ? -6.762 10.102 3.307 1 98.88 76 ALA B N 1
ATOM 1477 C CA . ALA B 1 76 ? -5.887 8.953 3.105 1 98.88 76 ALA B CA 1
ATOM 1478 C C . ALA B 1 76 ? -6.691 7.66 2.982 1 98.88 76 ALA B C 1
ATOM 1480 O O . ALA B 1 76 ? -6.414 6.828 2.119 1 98.88 76 ALA B O 1
ATOM 1481 N N . VAL B 1 77 ? -7.684 7.516 3.836 1 98.94 77 VAL B N 1
ATOM 1482 C CA . VAL B 1 77 ? -8.562 6.348 3.791 1 98.94 77 VAL B CA 1
ATOM 1483 C C . VAL B 1 77 ? -9.273 6.289 2.441 1 98.94 77 VAL B C 1
ATOM 1485 O O . VAL B 1 77 ? -9.359 5.223 1.826 1 98.94 77 VAL B O 1
ATOM 1488 N N . ILE B 1 78 ? -9.797 7.426 1.984 1 98.94 78 ILE B N 1
ATOM 1489 C CA . ILE B 1 78 ? -10.492 7.508 0.706 1 98.94 78 ILE B CA 1
ATOM 1490 C C . ILE B 1 78 ? -9.539 7.129 -0.427 1 98.94 78 ILE B C 1
ATOM 1492 O O . ILE B 1 78 ? -9.891 6.324 -1.294 1 98.94 78 ILE B O 1
ATOM 1496 N N . PHE B 1 79 ? -8.352 7.672 -0.392 1 98.88 79 PHE B N 1
ATOM 1497 C CA . PHE B 1 79 ? -7.402 7.473 -1.479 1 98.88 79 PHE B CA 1
ATOM 1498 C C . PHE B 1 79 ? -6.953 6.016 -1.541 1 98.88 79 PHE B C 1
ATOM 1500 O O . PHE B 1 79 ? -6.926 5.414 -2.617 1 98.88 79 PHE B O 1
ATOM 1507 N N . VAL B 1 80 ? -6.613 5.422 -0.429 1 98.88 80 VAL B N 1
ATOM 1508 C CA . VAL B 1 80 ? -6.086 4.059 -0.423 1 98.88 80 VAL B CA 1
ATOM 1509 C C . VAL B 1 80 ? -7.199 3.074 -0.774 1 98.88 80 VAL B C 1
ATOM 1511 O O . VAL B 1 80 ? -7.074 2.303 -1.728 1 98.88 80 VAL B O 1
ATOM 1514 N N . ASN B 1 81 ? -8.312 3.168 -0.086 1 98.88 81 ASN B N 1
ATOM 1515 C CA . ASN B 1 81 ? -9.406 2.234 -0.343 1 98.88 81 ASN B CA 1
ATOM 1516 C C . ASN B 1 81 ? -10.039 2.473 -1.713 1 98.88 81 ASN B C 1
ATOM 1518 O O . ASN B 1 81 ? -10.391 1.521 -2.412 1 98.88 81 ASN B O 1
ATOM 1522 N N . GLY B 1 82 ? -10.211 3.697 -2.047 1 98.81 82 GLY B N 1
ATOM 1523 C CA . GLY B 1 82 ? -10.805 4.012 -3.34 1 98.81 82 GLY B CA 1
ATOM 1524 C C . GLY B 1 82 ? -9.969 3.523 -4.508 1 98.81 82 GLY B C 1
ATOM 1525 O O . GLY B 1 82 ? -10.516 3.018 -5.496 1 98.81 82 GLY B O 1
ATOM 1526 N N . SER B 1 83 ? -8.695 3.73 -4.426 1 98.88 83 SER B N 1
ATOM 1527 C CA . SER B 1 83 ? -7.809 3.273 -5.496 1 98.88 83 SER B CA 1
ATOM 1528 C C . SER B 1 83 ? -7.766 1.75 -5.562 1 98.88 83 SER B C 1
ATOM 1530 O O . SER B 1 83 ? -7.703 1.173 -6.648 1 98.88 83 SER B O 1
ATOM 1532 N N . MET B 1 84 ? -7.715 1.097 -4.434 1 98.88 84 MET B N 1
ATOM 1533 C CA . MET B 1 84 ? -7.781 -0.362 -4.43 1 98.88 84 MET B CA 1
ATOM 1534 C C . MET B 1 84 ? -9.078 -0.849 -5.07 1 98.88 84 MET B C 1
ATOM 1536 O O . MET B 1 84 ? -9.062 -1.792 -5.863 1 98.88 84 MET B O 1
ATOM 1540 N N . ALA B 1 85 ? -10.211 -0.216 -4.688 1 98.88 85 ALA B N 1
ATOM 1541 C CA . ALA B 1 85 ? -11.5 -0.575 -5.266 1 98.88 85 ALA B CA 1
ATOM 1542 C C . ALA B 1 85 ? -11.484 -0.418 -6.785 1 98.88 85 ALA B C 1
ATOM 1544 O O . ALA B 1 85 ? -12.023 -1.26 -7.508 1 98.88 85 ALA B O 1
ATOM 1545 N N . THR B 1 86 ? -10.914 0.636 -7.23 1 98.81 86 THR B N 1
ATOM 1546 C CA . THR B 1 86 ? -10.82 0.876 -8.664 1 98.81 86 THR B CA 1
ATOM 1547 C C . THR B 1 86 ? -10.023 -0.231 -9.352 1 98.81 86 THR B C 1
ATOM 1549 O O . THR B 1 86 ? -10.43 -0.741 -10.398 1 98.81 86 THR B O 1
ATOM 1552 N N . GLY B 1 87 ? -8.883 -0.571 -8.812 1 98.56 87 GLY B N 1
ATOM 1553 C CA . GLY B 1 87 ? -8.117 -1.687 -9.344 1 98.56 87 GLY B CA 1
ATOM 1554 C C . GLY B 1 87 ? -8.891 -2.99 -9.352 1 98.56 87 GLY B C 1
ATOM 1555 O O . GLY B 1 87 ? -8.836 -3.74 -10.336 1 98.56 87 GLY B O 1
ATOM 1556 N N . ARG B 1 88 ? -9.609 -3.227 -8.266 1 98.81 88 ARG B N 1
ATOM 1557 C CA . ARG B 1 88 ? -10.383 -4.457 -8.164 1 98.81 88 ARG B CA 1
ATOM 1558 C C . ARG B 1 88 ? -11.508 -4.48 -9.195 1 98.81 88 ARG B C 1
ATOM 1560 O O . ARG B 1 88 ? -11.82 -5.531 -9.766 1 98.81 88 ARG B O 1
ATOM 1567 N N . ILE B 1 89 ? -12.141 -3.373 -9.414 1 98.69 89 ILE B N 1
ATOM 1568 C CA . ILE B 1 89 ? -13.195 -3.287 -10.422 1 98.69 89 ILE B CA 1
ATOM 1569 C C . ILE B 1 89 ? -12.617 -3.58 -11.805 1 98.69 89 ILE B C 1
ATOM 1571 O O . ILE B 1 89 ? -13.203 -4.332 -12.586 1 98.69 89 ILE B O 1
ATOM 1575 N N . ILE B 1 90 ? -11.477 -2.982 -12.078 1 98.31 90 ILE B N 1
ATOM 1576 C CA . ILE B 1 90 ? -10.812 -3.244 -13.352 1 98.31 90 ILE B CA 1
ATOM 1577 C C . ILE B 1 90 ? -10.547 -4.738 -13.5 1 98.31 90 ILE B C 1
ATOM 1579 O O . ILE B 1 90 ? -10.797 -5.324 -14.555 1 98.31 90 ILE B O 1
ATOM 1583 N N . GLY B 1 91 ? -10.031 -5.344 -12.445 1 98.5 91 GLY B N 1
ATOM 1584 C CA . GLY B 1 91 ? -9.766 -6.773 -12.469 1 98.5 91 GLY B CA 1
ATOM 1585 C C . GLY B 1 91 ? -11.016 -7.609 -12.641 1 98.5 91 GLY B C 1
ATOM 1586 O O . GLY B 1 91 ? -11.023 -8.578 -13.406 1 98.5 91 GLY B O 1
ATOM 1587 N N . LEU B 1 92 ? -12.109 -7.277 -11.945 1 98.12 92 LEU B N 1
ATOM 1588 C CA . LEU B 1 92 ? -13.352 -8.039 -11.984 1 98.12 92 LEU B CA 1
ATOM 1589 C C . LEU B 1 92 ? -13.969 -8.008 -13.383 1 98.12 92 LEU B C 1
ATOM 1591 O O . LEU B 1 92 ? -14.617 -8.969 -13.805 1 98.12 92 LEU B O 1
ATOM 1595 N N . VAL B 1 93 ? -13.727 -6.973 -14.047 1 97.38 93 VAL B N 1
ATOM 1596 C CA . VAL B 1 93 ? -14.312 -6.801 -15.375 1 97.38 93 VAL B CA 1
ATOM 1597 C C . VAL B 1 93 ? -13.414 -7.457 -16.422 1 97.38 93 VAL B C 1
ATOM 1599 O O . VAL B 1 93 ? -13.898 -7.988 -17.422 1 97.38 93 VAL B O 1
ATOM 1602 N N . SER B 1 94 ? -12.125 -7.539 -16.156 1 96.94 94 SER B N 1
ATOM 1603 C CA . SER B 1 94 ? -11.203 -7.859 -17.234 1 96.94 94 SER B CA 1
ATOM 1604 C C . SER B 1 94 ? -10.609 -9.25 -17.062 1 96.94 94 SER B C 1
ATOM 1606 O O . SER B 1 94 ? -10.086 -9.836 -18.031 1 96.94 94 SER B O 1
ATOM 1608 N N . ASP B 1 95 ? -10.656 -9.867 -15.867 1 96.5 95 ASP B N 1
ATOM 1609 C CA . ASP B 1 95 ? -9.734 -10.969 -15.602 1 96.5 95 ASP B CA 1
ATOM 1610 C C . ASP B 1 95 ? -10.469 -12.305 -15.531 1 96.5 95 ASP B C 1
ATOM 1612 O O . ASP B 1 95 ? -9.883 -13.328 -15.164 1 96.5 95 ASP B O 1
ATOM 1616 N N . GLY B 1 96 ? -11.672 -12.312 -15.875 1 92.75 96 GLY B N 1
ATOM 1617 C CA . GLY B 1 96 ? -12.406 -13.57 -15.867 1 92.75 96 GLY B CA 1
ATOM 1618 C C . GLY B 1 96 ? -13.234 -13.766 -14.609 1 92.75 96 GLY B C 1
ATOM 1619 O O . GLY B 1 96 ? -13.602 -12.789 -13.945 1 92.75 96 GLY B O 1
ATOM 1620 N N . GLU B 1 97 ? -13.453 -15.094 -14.297 1 95.38 97 GLU B N 1
ATOM 1621 C CA . GLU B 1 97 ? -14.336 -15.383 -13.164 1 95.38 97 GLU B CA 1
ATOM 1622 C C . GLU B 1 97 ? -13.609 -15.188 -11.836 1 95.38 97 GLU B C 1
ATOM 1624 O O . GLU B 1 97 ? -12.617 -15.859 -11.562 1 95.38 97 GLU B O 1
ATOM 1629 N N . ALA B 1 98 ? -14.117 -14.328 -11.078 1 96.69 98 ALA B N 1
ATOM 1630 C CA . ALA B 1 98 ? -13.578 -14.055 -9.75 1 96.69 98 ALA B CA 1
ATOM 1631 C C . ALA B 1 98 ? -14.367 -14.797 -8.672 1 96.69 98 ALA B C 1
ATOM 1633 O O . ALA B 1 98 ? -15.562 -15.055 -8.836 1 96.69 98 ALA B O 1
ATOM 1634 N N . ASN B 1 99 ? -13.617 -15.102 -7.574 1 97.44 99 ASN B N 1
ATOM 1635 C CA . ASN B 1 99 ? -14.305 -15.758 -6.469 1 97.44 99 ASN B CA 1
ATOM 1636 C C . ASN B 1 99 ? -15.07 -14.758 -5.609 1 97.44 99 ASN B C 1
ATOM 1638 O O . ASN B 1 99 ? -15.008 -13.555 -5.84 1 97.44 99 ASN B O 1
ATOM 1642 N N . SER B 1 100 ? -15.82 -15.266 -4.648 1 97.81 100 SER B N 1
ATOM 1643 C CA . SER B 1 100 ? -16.688 -14.422 -3.83 1 97.81 100 SER B CA 1
ATOM 1644 C C . SER B 1 100 ? -15.867 -13.477 -2.953 1 97.81 100 SER B C 1
ATOM 1646 O O . SER B 1 100 ? -16.312 -12.383 -2.623 1 97.81 100 SER B O 1
ATOM 1648 N N . THR B 1 101 ? -14.703 -13.852 -2.633 1 98.25 101 THR B N 1
ATOM 1649 C CA . THR B 1 101 ? -13.836 -13.055 -1.768 1 98.25 101 THR B CA 1
ATOM 1650 C C . THR B 1 101 ? -13.492 -11.727 -2.43 1 98.25 101 THR B C 1
ATOM 1652 O O . THR B 1 101 ? -13.43 -10.695 -1.76 1 98.25 101 THR B O 1
ATOM 1655 N N . MET B 1 102 ? -13.312 -11.688 -3.707 1 98.62 102 MET B N 1
ATOM 1656 C CA . MET B 1 102 ? -12.984 -10.461 -4.434 1 98.62 102 MET B CA 1
ATOM 1657 C C . MET B 1 102 ? -14.133 -9.461 -4.367 1 98.62 102 MET B C 1
ATOM 1659 O O . MET B 1 102 ? -13.906 -8.258 -4.234 1 98.62 102 MET B O 1
ATOM 1663 N N . TYR B 1 103 ? -15.336 -9.953 -4.398 1 98.31 103 TYR B N 1
ATOM 1664 C CA . TYR B 1 103 ? -16.516 -9.094 -4.305 1 98.31 103 TYR B CA 1
ATOM 1665 C C . TYR B 1 103 ? -16.688 -8.555 -2.889 1 98.31 103 TYR B C 1
ATOM 1667 O O . TYR B 1 103 ? -17.094 -7.414 -2.695 1 98.31 103 TYR B O 1
ATOM 1675 N N . PHE B 1 104 ? -16.391 -9.414 -1.993 1 98.38 104 PHE B N 1
ATOM 1676 C CA . PHE B 1 104 ? -16.469 -9.008 -0.596 1 98.38 104 PHE B CA 1
ATOM 1677 C C . PHE B 1 104 ? -15.492 -7.883 -0.299 1 98.38 104 PHE B C 1
ATOM 1679 O O . PHE B 1 104 ? -15.859 -6.883 0.324 1 98.38 104 PHE B O 1
ATOM 1686 N N . TYR B 1 105 ? -14.211 -8.094 -0.773 1 98.31 105 TYR B N 1
ATOM 1687 C CA . TYR B 1 105 ? -13.195 -7.059 -0.586 1 98.31 105 TYR B CA 1
ATOM 1688 C C . TYR B 1 105 ? -13.617 -5.762 -1.266 1 98.31 105 TYR B C 1
ATOM 1690 O O . TYR B 1 105 ? -13.414 -4.676 -0.716 1 98.31 105 TYR B O 1
ATOM 1698 N N . LEU B 1 106 ? -14.211 -5.871 -2.402 1 98.75 106 LEU B N 1
ATOM 1699 C CA . LEU B 1 106 ? -14.664 -4.68 -3.115 1 98.75 106 LEU B CA 1
ATOM 1700 C C . LEU B 1 106 ? -15.727 -3.938 -2.311 1 98.75 106 LEU B C 1
ATOM 1702 O O . LEU B 1 106 ? -15.68 -2.709 -2.205 1 98.75 106 LEU B O 1
ATOM 1706 N N . MET B 1 107 ? -16.672 -4.648 -1.777 1 98.62 107 MET B N 1
ATOM 1707 C CA . MET B 1 107 ? -17.719 -4.039 -0.976 1 98.62 107 MET B CA 1
ATOM 1708 C C . MET B 1 107 ? -17.141 -3.301 0.224 1 98.62 107 MET B C 1
ATOM 1710 O O . MET B 1 107 ? -17.562 -2.188 0.54 1 98.62 107 MET B O 1
ATOM 1714 N N . LEU B 1 108 ? -16.188 -3.914 0.871 1 98.44 108 LEU B N 1
ATOM 1715 C CA . LEU B 1 108 ? -15.555 -3.287 2.023 1 98.44 108 LEU B CA 1
ATOM 1716 C C . LEU B 1 108 ? -14.789 -2.033 1.606 1 98.44 108 LEU B C 1
ATOM 1718 O O . LEU B 1 108 ? -14.875 -1 2.273 1 98.44 108 LEU B O 1
ATOM 1722 N N . GLU B 1 109 ? -14.047 -2.125 0.54 1 98.75 109 GLU B N 1
ATOM 1723 C CA . GLU B 1 109 ? -13.25 -1.005 0.042 1 98.75 109 GLU B CA 1
ATOM 1724 C C . GLU B 1 109 ? -14.141 0.179 -0.328 1 98.75 109 GLU B C 1
ATOM 1726 O O . GLU B 1 109 ? -13.867 1.313 0.07 1 98.75 109 GLU B O 1
ATOM 1731 N N . VAL B 1 110 ? -15.188 -0.105 -1.053 1 98.75 110 VAL B N 1
ATOM 1732 C CA . VAL B 1 110 ? -16.125 0.941 -1.466 1 98.75 110 VAL B CA 1
ATOM 1733 C C . VAL B 1 110 ? -16.859 1.493 -0.245 1 98.75 110 VAL B C 1
ATOM 1735 O O . VAL B 1 110 ? -16.969 2.709 -0.081 1 98.75 110 VAL B O 1
ATOM 1738 N N . GLY B 1 111 ? -17.312 0.611 0.599 1 98.75 111 GLY B N 1
ATOM 1739 C CA . GLY B 1 111 ? -18.047 1.024 1.792 1 98.75 111 GLY B CA 1
ATOM 1740 C C . GLY B 1 111 ? -17.219 1.919 2.705 1 98.75 111 GLY B C 1
ATOM 1741 O O . GLY B 1 111 ? -17.703 2.965 3.148 1 98.75 111 GLY B O 1
ATOM 1742 N N . VAL B 1 112 ? -16.031 1.504 2.975 1 98.75 112 VAL B N 1
ATOM 1743 C CA . VAL B 1 112 ? -15.156 2.27 3.855 1 98.75 112 VAL B CA 1
ATOM 1744 C C . VAL B 1 112 ? -14.82 3.611 3.211 1 98.75 112 VAL B C 1
ATOM 1746 O O . VAL B 1 112 ? -14.797 4.645 3.887 1 98.75 112 VAL B O 1
ATOM 1749 N N . SER B 1 113 ? -14.523 3.594 1.924 1 98.75 113 SER B N 1
ATOM 1750 C CA . SER B 1 113 ? -14.211 4.828 1.21 1 98.75 113 SER B CA 1
ATOM 1751 C C . SER B 1 113 ? -15.391 5.797 1.235 1 98.75 113 SER B C 1
ATOM 1753 O O . SER B 1 113 ? -15.203 6.996 1.437 1 98.75 113 SER B O 1
ATOM 1755 N N . LEU B 1 114 ? -16.578 5.332 1.033 1 98.62 114 LEU B N 1
ATOM 1756 C CA . LEU B 1 114 ? -17.766 6.18 1.043 1 98.62 114 LEU B CA 1
ATOM 1757 C C . LEU B 1 114 ? -18.047 6.723 2.441 1 98.62 114 LEU B C 1
ATOM 1759 O O . LEU B 1 114 ? -18.453 7.875 2.596 1 98.62 114 LEU B O 1
ATOM 1763 N N . LEU B 1 115 ? -17.906 5.859 3.41 1 98.56 115 LEU B N 1
ATOM 1764 C CA . LEU B 1 115 ? -18.062 6.32 4.785 1 98.56 115 LEU B CA 1
ATOM 1765 C C . LEU B 1 115 ? -17.062 7.414 5.121 1 98.56 115 LEU B C 1
ATOM 1767 O O . LEU B 1 115 ? -17.406 8.398 5.773 1 98.56 115 LEU B O 1
ATOM 1771 N N . ALA B 1 116 ? -15.828 7.234 4.691 1 98.75 116 ALA B N 1
ATOM 1772 C CA . ALA B 1 116 ? -14.797 8.25 4.914 1 98.75 116 ALA B CA 1
ATOM 1773 C C . ALA B 1 116 ? -15.148 9.547 4.199 1 98.75 116 ALA B C 1
ATOM 1775 O O . ALA B 1 116 ? -14.922 10.641 4.73 1 98.75 116 ALA B O 1
ATOM 1776 N N . LEU B 1 117 ? -15.656 9.406 3.02 1 98.5 117 LEU B N 1
ATOM 1777 C CA . LEU B 1 117 ? -16.078 10.578 2.262 1 98.5 117 LEU B CA 1
ATOM 1778 C C . LEU B 1 117 ? -17.188 11.328 2.988 1 98.5 117 LEU B C 1
ATOM 1780 O O . LEU B 1 117 ? -17.172 12.562 3.055 1 98.5 117 LEU B O 1
ATOM 1784 N N . TYR B 1 118 ? -18.125 10.586 3.492 1 97.94 118 TYR B N 1
ATOM 1785 C CA . TYR B 1 118 ? -19.219 11.18 4.246 1 97.94 118 TYR B CA 1
ATOM 1786 C C . TYR B 1 118 ? -18.703 11.945 5.461 1 97.94 118 TYR B C 1
ATOM 1788 O O . TYR B 1 118 ? -19.094 13.086 5.699 1 97.94 118 TYR B O 1
ATOM 1796 N N . LEU B 1 119 ? -17.828 11.359 6.219 1 97.5 119 LEU B N 1
ATOM 1797 C CA . LEU B 1 119 ? -17.281 11.984 7.418 1 97.5 119 LEU B CA 1
ATOM 1798 C C . LEU B 1 119 ? -16.422 13.188 7.059 1 97.5 119 LEU B C 1
ATOM 1800 O O . LEU B 1 119 ? -16.422 14.188 7.773 1 97.5 119 LEU B O 1
ATOM 1804 N N . PHE B 1 120 ? -15.703 13.062 5.98 1 97.25 120 PHE B N 1
ATOM 1805 C CA . PHE B 1 120 ? -14.852 14.156 5.52 1 97.25 120 PHE B CA 1
ATOM 1806 C C . PHE B 1 120 ? -15.688 15.391 5.18 1 97.25 120 PHE B C 1
ATOM 1808 O O . PHE B 1 120 ? -15.336 16.5 5.562 1 97.25 120 PHE B O 1
ATOM 1815 N N . LYS B 1 121 ? -16.781 15.141 4.484 1 96.25 121 LYS B N 1
ATOM 1816 C CA . LYS B 1 121 ? -17.672 16.25 4.09 1 96.25 121 LYS B CA 1
ATOM 1817 C C . LYS B 1 121 ? -18.344 16.859 5.309 1 96.25 121 LYS B C 1
ATOM 1819 O O . LYS B 1 121 ? -18.547 18.078 5.363 1 96.25 121 LYS B O 1
ATOM 1824 N N . SER B 1 122 ? -18.672 16.047 6.227 1 92.5 122 SER B N 1
ATOM 1825 C CA . SER B 1 122 ? -19.328 16.531 7.434 1 92.5 122 SER B CA 1
ATOM 1826 C C . SER B 1 122 ? -18.391 17.406 8.266 1 92.5 122 SER B C 1
ATOM 1828 O O . SER B 1 122 ? -18.844 18.344 8.938 1 92.5 122 SER B O 1
ATOM 1830 N N . GLU B 1 123 ? -17.125 17.047 8.25 1 86.62 123 GLU B N 1
ATOM 1831 C CA . GLU B 1 123 ? -16.141 17.844 8.977 1 86.62 123 GLU B CA 1
ATOM 1832 C C . GLU B 1 123 ? -15.961 19.219 8.328 1 86.62 123 GLU B C 1
ATOM 1834 O O . GLU B 1 123 ? -15.68 20.203 9.023 1 86.62 123 GLU B O 1
ATOM 1839 N N . LYS B 1 124 ? -16.109 19.266 7.07 1 84.12 124 LYS B N 1
ATOM 1840 C CA . LYS B 1 124 ? -15.906 20.516 6.359 1 84.12 124 LYS B CA 1
ATOM 1841 C C . LYS B 1 124 ? -17.141 21.406 6.445 1 84.12 124 LYS B C 1
ATOM 1843 O O . LYS B 1 124 ? -17.047 22.625 6.438 1 84.12 124 LYS B O 1
ATOM 1848 N N . THR B 1 125 ? -18.281 20.766 6.488 1 74.69 125 THR B N 1
ATOM 1849 C CA . THR B 1 125 ? -19.5 21.547 6.582 1 74.69 125 THR B CA 1
ATOM 1850 C C . THR B 1 125 ? -19.734 22 8.016 1 74.69 125 THR B C 1
ATOM 1852 O O . THR B 1 125 ? -20.281 23.094 8.25 1 74.69 125 THR B O 1
ATOM 1855 N N . GLY B 1 126 ? -19.562 21.078 8.891 1 60.06 126 GLY B N 1
ATOM 1856 C CA . GLY B 1 126 ? -19.859 21.484 10.258 1 60.06 126 GLY B CA 1
ATOM 1857 C C . GLY B 1 126 ? -18.828 22.453 10.82 1 60.06 126 GLY B C 1
ATOM 1858 O O . GLY B 1 126 ? -19.016 22.984 11.914 1 60.06 126 GLY B O 1
ATOM 1859 N N . GLY B 1 127 ? -17.562 22.594 10.297 1 46.34 127 GLY B N 1
ATOM 1860 C CA . GLY B 1 127 ? -16.703 23.656 10.789 1 46.34 127 GLY B CA 1
ATOM 1861 C C . GLY B 1 127 ? -17.016 25.016 10.164 1 46.34 127 GLY B C 1
ATOM 1862 O O . GLY B 1 127 ? -17.672 25.078 9.125 1 46.34 127 GLY B O 1
#

Radius of gyration: 17.42 Å; Cα contacts (8 Å, |Δi|>4): 468; chains: 2; bounding box: 38×44×34 Å

InterPro domains:
  IPR025597 Protein of unknown function DUF4345 [PF14248] (3-119)

Solvent-accessible surface area (backbone atoms only — not comparable to full-atom values): 11433 Å² total; per-residue (Å²): 109,63,51,57,56,31,44,50,52,15,50,52,30,32,52,51,5,49,47,20,44,74,37,39,54,62,47,42,28,73,59,29,70,18,59,77,67,30,36,26,39,51,15,48,36,7,12,50,57,4,10,32,26,34,9,50,13,51,41,29,46,59,25,42,73,40,81,91,32,38,61,59,26,27,48,38,48,26,36,26,29,40,31,17,30,51,20,30,50,53,20,57,74,68,44,53,76,59,53,71,55,58,55,50,52,37,51,51,23,47,49,53,18,50,51,28,49,52,49,43,50,48,55,61,64,72,95,109,62,52,57,54,30,43,49,52,14,49,52,30,32,52,52,5,49,48,20,44,73,36,40,55,64,47,41,29,72,60,29,69,17,59,77,66,30,36,25,39,51,16,50,35,6,12,49,58,4,10,32,26,33,10,51,13,51,41,28,46,58,24,41,73,40,82,90,32,38,62,59,26,29,49,39,46,27,36,26,28,41,31,18,30,51,19,32,51,53,19,57,73,70,43,54,76,59,54,70,54,58,55,51,53,37,50,50,22,46,49,52,16,50,51,29,50,52,49,43,51,48,56,61,63,74,95

Organism: NCBI:txid190893

pLDDT: mean 96.86, std 6.29, range [46.09, 98.94]

Foldseek 3Di:
DLLVLLLVQLVVLQVQLQCCLVCVQVVCCVQFVDGDDDPVSSVVSNCVRRVVSNVLSVVSVVLSPDPVSSLVSLVSLLVVLVVVLVVLVVCVVPPDDGDPSSVVSNCVSVVSNVVSVVVSVCVVVVD/DLLVLLLVQLVVLQVQLQCCLVCVQVVCCVQFVDGDDDPVSSVVSNCVRRVVSNVLSVVSVVLSPDPVSSLVSLVSLLVVLVVVLVVLVVCVVPPDDGDPSSVVSNCVSVVSNVVSVVVSVCVVVVD

Secondary structure (DSSP, 8-state):
-HHHHHHHHHHHHHHHHHHHHH-HHHHHHHHHS-----HHHHHHHIIIIIIIHHHHHHHHHHHTS-GGGHHHHHHHHHHHHHHHHHHHHHHHHHSS---HHHHHHHHHHHHHHHHHHHHHHHHHHH-/-HHHHHHHHHHHHHHHHHHHHH-HHHHHHHHHS-----HHHHHHHIIIIIIIHHHHHHHHHHHTS-GGGHHHHHHHHHHHHHHHHHHHHHHHHHSS---HHHHHHHHHHHHHHHHHHHHHHHHHHH-